Protein AF-A0A936X5A0-F1 (afdb_monomer)

Structure (mmCIF, N/CA/C/O backbone):
data_AF-A0A936X5A0-F1
#
_entry.id   AF-A0A936X5A0-F1
#
loop_
_atom_site.group_PDB
_atom_site.id
_atom_site.type_symbol
_atom_site.label_atom_id
_atom_site.label_alt_id
_atom_site.label_comp_id
_atom_site.label_asym_id
_atom_site.label_entity_id
_atom_site.label_seq_id
_atom_site.pdbx_PDB_ins_code
_atom_site.Cartn_x
_atom_site.Cartn_y
_atom_site.Cartn_z
_atom_site.occupancy
_atom_site.B_iso_or_equiv
_atom_site.auth_seq_id
_atom_site.auth_comp_id
_atom_site.auth_asym_id
_atom_site.auth_atom_id
_atom_site.pdbx_PDB_model_num
ATOM 1 N N . MET A 1 1 ? -14.126 -2.297 9.442 1.00 91.50 1 MET A N 1
ATOM 2 C CA . MET A 1 1 ? -13.465 -3.620 9.456 1.00 91.50 1 MET A CA 1
ATOM 3 C C . MET A 1 1 ? -13.637 -4.243 10.828 1.00 91.50 1 MET A C 1
ATOM 5 O O . MET A 1 1 ? -13.523 -3.515 11.803 1.00 91.50 1 MET A O 1
ATOM 9 N N . GLU A 1 2 ? -13.897 -5.544 10.915 1.00 92.56 2 GLU A N 1
ATOM 10 C CA . GLU A 1 2 ? -13.837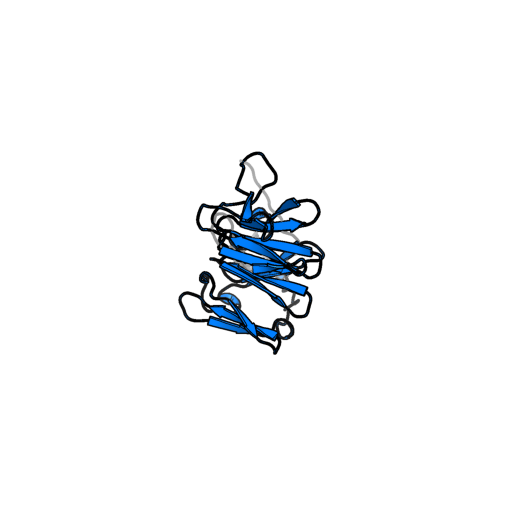 -6.305 12.172 1.00 92.56 2 GLU A CA 1
ATOM 11 C C . GLU A 1 2 ? -12.639 -7.257 12.105 1.00 92.56 2 GLU A C 1
ATOM 13 O O . GLU A 1 2 ? -12.438 -7.901 11.077 1.00 92.56 2 GLU A O 1
ATOM 18 N N . ASP A 1 3 ? -11.819 -7.295 13.154 1.00 90.19 3 ASP A N 1
ATOM 19 C CA . ASP A 1 3 ? -10.697 -8.236 13.249 1.00 90.19 3 ASP A CA 1
ATOM 20 C C . ASP A 1 3 ? -11.111 -9.560 13.934 1.00 90.19 3 ASP A C 1
ATOM 22 O O . ASP A 1 3 ? -12.197 -9.639 14.516 1.00 90.19 3 ASP A O 1
ATOM 26 N N . PRO A 1 4 ? -10.265 -10.610 13.922 1.00 90.69 4 PRO A N 1
ATOM 27 C CA . PRO A 1 4 ? -10.588 -11.899 14.545 1.00 90.69 4 PRO A CA 1
ATOM 28 C C . PRO A 1 4 ? -10.830 -11.852 16.064 1.00 90.69 4 PRO A C 1
ATOM 30 O O . PRO A 1 4 ? -11.356 -12.806 16.631 1.00 90.69 4 PRO A O 1
ATOM 33 N N . LEU A 1 5 ? -10.461 -10.757 16.740 1.00 87.00 5 LEU A N 1
ATOM 34 C CA . LEU A 1 5 ? -10.731 -10.529 18.164 1.00 87.00 5 LEU A CA 1
ATOM 35 C C . LEU A 1 5 ? -12.047 -9.764 18.386 1.00 87.00 5 LEU A C 1
ATOM 37 O O . LEU A 1 5 ? -12.316 -9.294 19.496 1.00 87.00 5 LEU A O 1
ATOM 41 N N . HIS A 1 6 ? -12.874 -9.630 17.345 1.00 87.88 6 HIS A N 1
ATOM 42 C CA . HIS A 1 6 ? -14.130 -8.885 17.335 1.00 87.88 6 HIS A CA 1
ATOM 43 C C . HIS A 1 6 ? -13.984 -7.402 17.697 1.00 87.88 6 HIS A C 1
ATOM 45 O O . HIS A 1 6 ? -14.900 -6.788 18.266 1.00 87.88 6 HIS A O 1
ATOM 51 N N . ARG A 1 7 ? -12.817 -6.820 17.403 1.00 89.44 7 ARG A N 1
ATOM 52 C CA . ARG A 1 7 ? -12.587 -5.379 17.504 1.00 89.44 7 ARG A CA 1
ATOM 53 C C . ARG A 1 7 ? -12.965 -4.723 16.185 1.00 89.44 7 ARG A C 1
ATOM 55 O O . ARG A 1 7 ? -12.620 -5.217 15.115 1.00 89.44 7 ARG A O 1
ATOM 62 N N . ILE A 1 8 ? -13.650 -3.586 16.267 1.00 95.44 8 ILE A N 1
ATOM 63 C CA . ILE A 1 8 ? -14.101 -2.856 15.082 1.00 95.44 8 ILE A CA 1
ATOM 64 C C . ILE A 1 8 ? -13.145 -1.692 14.825 1.00 95.44 8 ILE A C 1
ATOM 66 O O . ILE A 1 8 ? -13.058 -0.757 15.620 1.00 95.44 8 ILE A O 1
ATOM 70 N N . TRP A 1 9 ? -12.449 -1.756 13.695 1.00 96.88 9 TRP A N 1
ATOM 71 C CA . TRP A 1 9 ? -11.538 -0.731 13.201 1.00 96.88 9 TRP A CA 1
ATOM 72 C C . TRP A 1 9 ? -12.217 0.113 12.124 1.00 96.88 9 TRP A C 1
ATOM 74 O O . TRP A 1 9 ? -12.823 -0.411 11.179 1.00 96.88 9 TRP A O 1
ATOM 84 N N . ILE A 1 10 ? -12.119 1.430 12.281 1.00 97.56 10 ILE A N 1
ATOM 85 C CA . ILE A 1 10 ? -12.779 2.428 11.442 1.00 97.56 10 ILE A CA 1
ATOM 86 C C . ILE A 1 10 ? -11.736 3.452 11.001 1.00 97.56 10 ILE A C 1
ATOM 88 O O . ILE A 1 10 ? -11.189 4.198 11.815 1.00 97.56 10 ILE A O 1
ATOM 92 N N . GLY A 1 11 ? -11.472 3.479 9.699 1.00 96.69 11 GLY A N 1
ATOM 93 C CA . GLY A 1 11 ? -10.772 4.576 9.046 1.00 96.69 11 GLY A CA 1
ATOM 94 C C . GLY A 1 11 ? -11.741 5.722 8.788 1.00 96.69 11 GLY A C 1
ATOM 95 O O . GLY A 1 11 ? -12.921 5.491 8.532 1.00 96.69 11 GLY A O 1
ATOM 96 N N . THR A 1 12 ? -11.262 6.953 8.897 1.00 96.50 12 THR A N 1
ATOM 97 C CA . THR A 1 12 ? -12.079 8.147 8.672 1.00 96.50 12 THR A CA 1
ATOM 98 C C . THR A 1 12 ? -11.324 9.153 7.822 1.00 96.50 12 THR A C 1
ATOM 100 O O . THR A 1 12 ? -10.091 9.157 7.786 1.00 96.50 12 THR A O 1
ATOM 103 N N . GLU A 1 13 ? -12.071 10.036 7.171 1.00 94.50 13 GLU A N 1
ATOM 104 C CA . GLU A 1 13 ? -11.510 11.223 6.543 1.00 94.50 13 GLU A CA 1
ATOM 105 C C . GLU A 1 13 ? -11.193 12.256 7.632 1.00 94.50 13 GLU A C 1
ATOM 107 O O . GLU A 1 13 ? -12.047 12.586 8.454 1.00 94.50 13 GLU A O 1
ATOM 112 N N . SER A 1 14 ? -9.945 12.728 7.696 1.00 94.81 14 SER A N 1
ATOM 113 C CA . SER A 1 14 ? -9.405 13.671 8.695 1.00 94.81 14 SER A CA 1
ATOM 114 C C . SER A 1 14 ? -9.470 13.229 10.167 1.00 94.81 14 SER A C 1
ATOM 116 O O . SER A 1 14 ? -8.869 13.860 11.044 1.00 94.81 14 SER A O 1
ATOM 118 N N . GLY A 1 15 ? -10.168 12.137 10.471 1.00 95.94 15 GLY A N 1
ATOM 119 C CA . GLY A 1 15 ? -10.373 11.632 11.819 1.00 95.94 15 GLY A CA 1
ATOM 120 C C . GLY A 1 15 ? -9.307 10.628 12.281 1.00 95.94 15 GLY A C 1
ATOM 121 O O . GLY A 1 15 ? -9.212 10.347 13.473 1.00 95.94 15 GLY A O 1
ATOM 122 N N . GLY A 1 16 ? -8.466 10.117 11.386 1.00 97.50 16 GLY A N 1
ATOM 123 C CA . GLY A 1 16 ? -7.491 9.067 11.674 1.00 97.50 16 GLY A CA 1
ATOM 124 C C . GLY A 1 16 ? -8.123 7.682 11.804 1.00 97.50 16 GLY A C 1
ATOM 125 O O . GLY A 1 16 ? -9.215 7.412 11.290 1.00 97.50 16 GLY A O 1
ATOM 126 N N . LEU A 1 17 ? -7.410 6.791 12.490 1.00 98.25 17 LEU A N 1
ATOM 127 C CA . LEU A 1 17 ? -7.846 5.424 12.758 1.00 98.25 17 LEU A CA 1
ATOM 128 C C . LEU A 1 17 ? -8.565 5.365 14.107 1.00 98.25 17 LEU A C 1
ATOM 130 O O . LEU A 1 17 ? -8.071 5.870 15.112 1.00 98.25 17 LEU A O 1
ATOM 134 N N . ASN A 1 18 ? -9.719 4.710 14.148 1.00 97.81 18 ASN A N 1
ATOM 135 C CA . ASN A 1 18 ? -10.532 4.575 15.348 1.00 97.81 18 ASN A CA 1
ATOM 136 C C . ASN A 1 18 ? -10.780 3.098 15.649 1.00 97.81 18 ASN A C 1
ATOM 138 O O . ASN A 1 18 ? -11.178 2.331 14.775 1.00 97.81 18 ASN A O 1
ATOM 142 N N . LEU A 1 19 ? -10.573 2.717 16.904 1.00 96.56 19 LEU A N 1
ATOM 143 C CA . LEU A 1 19 ? -10.910 1.413 17.450 1.00 96.56 19 LEU A CA 1
ATOM 144 C C . LEU A 1 19 ? -12.163 1.558 18.311 1.00 96.56 19 LEU A C 1
ATOM 146 O O . LEU A 1 19 ? -12.139 2.218 19.350 1.00 96.56 19 LEU A O 1
ATOM 150 N N . PHE A 1 20 ? -13.257 0.944 17.878 1.00 95.06 20 PHE A N 1
ATOM 151 C CA . PHE A 1 20 ? -14.511 0.934 18.612 1.00 95.06 20 PHE A CA 1
ATOM 152 C C . PHE A 1 20 ? -14.575 -0.251 19.577 1.00 95.06 20 PHE A C 1
ATOM 154 O O . PHE A 1 20 ? -14.454 -1.415 19.184 1.00 95.06 20 PHE A O 1
ATOM 161 N N . ASN A 1 21 ? -14.825 0.047 20.850 1.00 86.56 21 ASN A N 1
ATOM 162 C CA . ASN A 1 21 ? -15.104 -0.952 21.868 1.00 86.56 21 ASN A CA 1
ATOM 163 C C . ASN A 1 21 ? -16.619 -1.173 21.969 1.00 86.56 21 ASN A C 1
ATOM 165 O O . ASN A 1 21 ? -17.365 -0.341 22.490 1.00 86.56 21 ASN A O 1
ATOM 169 N N . LYS A 1 22 ? -17.077 -2.340 21.503 1.00 87.06 22 LYS A N 1
ATOM 170 C CA . LYS A 1 22 ? -18.504 -2.693 21.472 1.00 87.06 22 LYS A CA 1
ATOM 171 C C . LYS A 1 22 ? -19.161 -2.816 22.850 1.00 87.06 22 LYS A C 1
ATOM 173 O O . LYS A 1 22 ? -20.386 -2.691 22.917 1.00 87.06 22 LYS A O 1
ATOM 178 N N . TYR A 1 23 ? -18.381 -3.054 23.908 1.00 86.56 23 TYR A N 1
ATOM 179 C CA . TYR A 1 23 ? -18.871 -3.229 25.277 1.00 86.56 23 TYR A CA 1
ATOM 180 C C . TYR A 1 23 ? -19.076 -1.885 25.974 1.00 86.56 23 TYR A C 1
ATOM 182 O O . TYR A 1 23 ? -20.142 -1.635 26.523 1.00 86.56 23 TYR A O 1
ATOM 190 N N . THR A 1 24 ? -18.083 -0.995 25.899 1.00 89.94 24 THR A N 1
ATOM 191 C CA . THR A 1 24 ? -18.136 0.339 26.524 1.00 89.94 24 THR A CA 1
ATOM 192 C C . THR A 1 24 ? -18.782 1.397 25.634 1.00 89.94 24 THR A C 1
ATOM 194 O O . THR A 1 24 ? -19.027 2.506 26.098 1.00 89.94 24 THR A O 1
ATOM 197 N N . LYS A 1 25 ? -19.036 1.081 24.355 1.00 91.06 25 LYS A N 1
ATOM 198 C CA . LYS A 1 25 ? -19.529 2.018 23.330 1.00 91.06 25 LYS A CA 1
ATOM 199 C C . LYS A 1 25 ? -18.630 3.250 23.164 1.00 91.06 25 LYS A C 1
ATOM 201 O O . LYS A 1 25 ? -19.112 4.335 22.856 1.00 91.06 25 LYS A O 1
ATOM 206 N N . SER A 1 26 ? -17.324 3.079 23.354 1.00 93.19 26 SER A N 1
ATOM 207 C CA . SER A 1 26 ? -16.332 4.153 23.256 1.00 93.19 26 SER A CA 1
ATOM 208 C C . SER A 1 26 ? -15.341 3.921 22.116 1.00 93.19 26 SER A C 1
ATOM 210 O O . SER A 1 26 ? -15.204 2.807 21.604 1.00 93.19 26 SER A O 1
ATOM 212 N N . PHE A 1 27 ? -14.644 4.990 21.728 1.00 95.12 27 PHE A N 1
ATOM 213 C CA . PHE A 1 27 ? -13.618 4.964 20.690 1.00 95.12 27 PHE A CA 1
ATOM 214 C C . PHE A 1 27 ? -12.243 5.263 21.281 1.00 95.12 27 PHE A C 1
ATOM 216 O O . PHE A 1 27 ? -12.070 6.230 22.023 1.00 95.12 27 PHE A O 1
ATOM 223 N N . THR A 1 28 ? -11.253 4.464 20.896 1.00 95.44 28 THR A N 1
ATOM 224 C CA . THR A 1 28 ? -9.838 4.816 2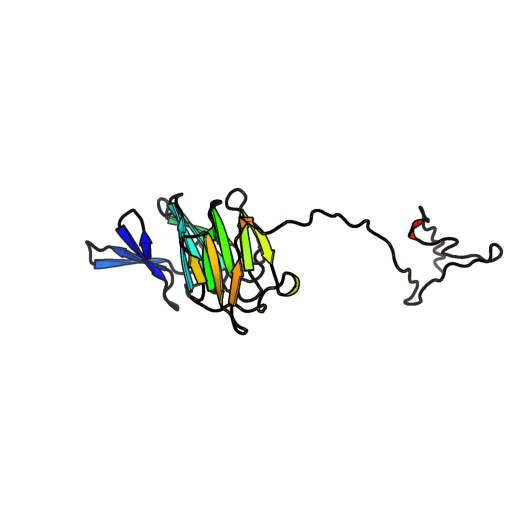1.014 1.00 95.44 28 THR A CA 1
ATOM 225 C C . THR A 1 28 ? -9.374 5.342 19.666 1.00 95.44 28 THR A C 1
ATOM 227 O O . THR A 1 28 ? -9.507 4.658 18.653 1.00 95.44 28 THR A O 1
ATOM 230 N N . ARG A 1 29 ? -8.848 6.566 19.645 1.00 96.56 29 ARG A N 1
ATOM 231 C CA . ARG A 1 29 ? -8.475 7.262 18.414 1.00 96.56 29 ARG A CA 1
ATOM 232 C C . ARG A 1 29 ? -6.959 7.332 18.267 1.00 96.56 29 ARG A C 1
ATOM 234 O O . ARG A 1 29 ? -6.260 7.733 19.195 1.00 96.56 29 ARG A O 1
ATOM 241 N N . PHE A 1 30 ? -6.476 6.987 17.082 1.00 97.69 30 PHE A N 1
ATOM 242 C CA . PHE A 1 30 ? -5.084 7.073 16.668 1.00 97.69 30 PHE A CA 1
ATOM 243 C C . PHE A 1 30 ? -4.978 8.138 15.575 1.00 97.69 30 PHE A C 1
ATOM 245 O O . PHE A 1 30 ? -5.479 7.961 14.462 1.00 97.69 30 PHE A O 1
ATOM 252 N N . THR A 1 31 ? -4.352 9.264 15.908 1.00 97.88 31 THR A N 1
ATOM 253 C CA . THR A 1 31 ? -4.143 10.390 14.990 1.00 97.88 31 THR A CA 1
ATOM 254 C C . THR A 1 31 ? -2.669 10.610 14.723 1.00 97.88 31 THR A C 1
ATOM 256 O O . THR A 1 31 ? -1.817 10.251 15.537 1.00 97.88 31 THR A O 1
ATOM 259 N N . HIS A 1 32 ? -2.384 11.263 13.605 1.00 97.69 32 HIS A N 1
ATOM 260 C CA . HIS A 1 32 ? -1.054 11.710 13.259 1.00 97.69 32 HIS A CA 1
ATOM 261 C C . HIS A 1 32 ? -0.501 12.667 14.316 1.00 97.69 32 HIS A C 1
ATOM 263 O O . HIS A 1 32 ? -1.175 13.606 14.751 1.00 97.69 32 HIS A O 1
ATOM 269 N N . LYS A 1 33 ? 0.751 12.432 14.699 1.00 96.31 33 LYS A N 1
ATOM 270 C CA . LYS A 1 33 ? 1.527 13.262 15.611 1.00 96.31 33 LYS A CA 1
ATOM 271 C C . LYS A 1 33 ? 2.948 13.397 15.071 1.00 96.31 33 LYS A C 1
ATOM 273 O O . LYS A 1 33 ? 3.716 12.443 15.083 1.00 96.31 33 LYS A O 1
ATOM 278 N N . ALA A 1 34 ? 3.325 14.608 14.667 1.00 90.62 34 ALA A N 1
ATOM 279 C CA . ALA A 1 34 ? 4.575 14.877 13.946 1.00 90.62 34 ALA A CA 1
ATOM 280 C C . ALA A 1 34 ? 5.878 14.456 14.664 1.00 90.62 34 ALA A C 1
ATOM 282 O O . ALA A 1 34 ? 6.919 14.361 14.022 1.00 90.62 34 ALA A O 1
ATOM 283 N N . LYS A 1 35 ? 5.852 14.244 15.987 1.00 89.94 35 LYS A N 1
ATOM 284 C CA . LYS A 1 35 ? 7.032 13.903 16.804 1.00 89.94 35 LYS A CA 1
ATOM 285 C C . LYS A 1 35 ? 6.950 12.519 17.458 1.00 89.94 35 LYS A C 1
ATOM 287 O O . LYS A 1 35 ? 7.777 12.204 18.306 1.00 89.94 35 LYS A O 1
ATOM 292 N N . GLU A 1 36 ? 5.950 11.715 17.104 1.00 90.69 36 GLU A N 1
ATOM 293 C CA . GLU A 1 36 ? 5.724 10.391 17.689 1.00 90.69 36 GLU A CA 1
ATOM 294 C C . GLU A 1 36 ? 5.538 9.343 16.588 1.00 90.69 36 GLU A C 1
ATOM 296 O O . GLU A 1 36 ? 5.016 9.645 15.512 1.00 90.69 36 GLU A O 1
ATOM 301 N N . ASN A 1 37 ? 5.890 8.091 16.892 1.00 91.19 37 ASN A N 1
ATOM 302 C CA . ASN A 1 37 ? 5.566 6.948 16.038 1.00 91.19 37 ASN A CA 1
ATOM 303 C C . ASN A 1 37 ? 4.050 6.723 16.054 1.00 91.19 37 ASN A C 1
ATOM 305 O O . ASN A 1 37 ? 3.500 6.053 16.926 1.00 91.19 37 ASN A O 1
ATOM 309 N N . SER A 1 38 ? 3.388 7.350 15.093 1.00 97.12 38 SER A N 1
ATOM 310 C CA . SER A 1 38 ? 1.944 7.410 14.923 1.00 97.12 38 SER A CA 1
ATOM 311 C C . SER A 1 38 ? 1.605 7.266 13.443 1.00 97.12 38 SER A C 1
ATOM 313 O O . SER A 1 38 ? 2.491 7.341 12.588 1.00 97.12 38 SER A O 1
ATOM 315 N N . ILE A 1 39 ? 0.319 7.086 13.144 1.00 97.75 39 ILE A N 1
ATOM 316 C CA . ILE A 1 39 ? -0.183 7.040 11.770 1.00 97.75 39 ILE A CA 1
ATOM 317 C C . ILE A 1 39 ? 0.315 8.242 10.946 1.00 97.75 39 ILE A C 1
ATOM 319 O O . ILE A 1 39 ? 0.358 9.376 11.428 1.00 97.75 39 ILE A O 1
ATOM 323 N N . SER A 1 40 ? 0.703 8.006 9.695 1.00 97.50 40 SER A N 1
ATOM 324 C CA . SER A 1 40 ? 1.334 9.014 8.836 1.00 97.50 40 SER A CA 1
ATOM 325 C C . SER A 1 40 ? 0.400 10.149 8.408 1.00 97.50 40 SER A C 1
ATOM 327 O O . SER A 1 40 ? 0.866 11.256 8.152 1.00 97.50 40 SER A O 1
ATOM 329 N N . ASN A 1 41 ? -0.911 9.908 8.349 1.00 97.69 41 ASN A N 1
ATOM 330 C CA . ASN A 1 41 ? -1.921 10.903 7.996 1.00 97.69 41 ASN A CA 1
ATOM 331 C C . ASN A 1 41 ? -3.269 10.540 8.640 1.00 97.69 41 ASN A C 1
ATOM 333 O O . ASN A 1 41 ? -3.546 9.371 8.903 1.00 97.69 41 ASN A O 1
ATOM 337 N N . ASN A 1 42 ? -4.117 11.538 8.885 1.00 98.12 42 ASN A N 1
ATOM 338 C CA . ASN A 1 42 ? -5.452 11.323 9.443 1.00 98.12 42 ASN A CA 1
ATOM 339 C C . ASN A 1 42 ? -6.507 10.914 8.399 1.00 98.12 42 ASN A C 1
ATOM 341 O O . ASN A 1 42 ? -7.617 10.561 8.783 1.00 98.12 42 ASN A O 1
ATOM 345 N N . ASN A 1 43 ? -6.191 10.957 7.108 1.00 97.62 43 ASN A N 1
ATOM 346 C CA . ASN A 1 43 ? -7.056 10.477 6.037 1.00 97.62 43 ASN A CA 1
ATOM 347 C C . ASN A 1 43 ? -6.754 9.004 5.792 1.00 97.62 43 ASN A C 1
ATOM 349 O O . ASN A 1 43 ? -5.768 8.679 5.129 1.00 97.62 43 ASN A O 1
ATOM 353 N N . VAL A 1 44 ? -7.588 8.134 6.358 1.00 97.69 44 VAL A N 1
ATOM 354 C CA . VAL A 1 44 ? -7.465 6.681 6.211 1.00 97.69 44 VAL A CA 1
ATOM 355 C C . VAL A 1 44 ? -8.344 6.218 5.057 1.00 97.69 44 VAL A C 1
ATOM 357 O O . VAL A 1 44 ? -9.564 6.344 5.128 1.00 97.69 44 VAL A O 1
ATOM 360 N N . SER A 1 45 ? -7.724 5.669 4.018 1.00 95.56 45 SER A N 1
ATOM 361 C CA . SER A 1 45 ? -8.378 5.235 2.775 1.00 95.56 45 SER A CA 1
ATOM 362 C C . SER A 1 45 ? -8.621 3.729 2.716 1.00 95.56 45 SER A C 1
ATOM 364 O O . SER A 1 45 ? -9.565 3.279 2.072 1.00 95.56 45 SER A O 1
ATOM 366 N N . GLY A 1 46 ? -7.800 2.939 3.411 1.00 94.25 46 GLY A N 1
ATOM 367 C CA . GLY A 1 46 ? -7.874 1.484 3.372 1.00 94.25 46 GLY A CA 1
ATOM 368 C C . GLY A 1 46 ? -7.387 0.846 4.662 1.00 94.25 46 GLY A C 1
ATOM 369 O O . GLY A 1 46 ? -6.518 1.380 5.351 1.00 94.25 46 GLY A O 1
ATOM 370 N N . LEU A 1 47 ? -7.960 -0.310 4.984 1.00 96.81 47 LEU A N 1
ATOM 371 C CA . LEU A 1 47 ? -7.568 -1.143 6.113 1.00 96.81 47 LEU A CA 1
ATOM 372 C C . LEU A 1 47 ? -7.444 -2.590 5.639 1.00 96.81 47 LEU A C 1
ATOM 374 O O . LEU A 1 47 ? -8.310 -3.062 4.902 1.00 96.81 47 LEU A O 1
ATOM 378 N N . TYR A 1 48 ? -6.418 -3.290 6.112 1.00 95.75 48 TYR A N 1
ATOM 379 C CA . TYR A 1 48 ? -6.236 -4.731 5.945 1.00 95.75 48 TYR A CA 1
ATOM 380 C C . TYR A 1 48 ? -5.690 -5.335 7.243 1.00 95.75 48 TYR A C 1
ATOM 382 O O . TYR A 1 48 ? -4.743 -4.800 7.806 1.00 95.75 48 TYR A O 1
ATOM 390 N N . TYR A 1 49 ? -6.282 -6.417 7.746 1.00 95.75 49 TYR A N 1
ATOM 391 C CA . TYR A 1 49 ? -5.775 -7.121 8.928 1.00 95.75 49 TYR A CA 1
ATOM 392 C C . TYR A 1 49 ? -5.172 -8.444 8.481 1.00 95.75 49 TYR A C 1
ATOM 394 O O . TYR A 1 49 ? -5.892 -9.285 7.942 1.00 95.75 49 TYR A O 1
ATOM 402 N N . ASP A 1 50 ? -3.871 -8.617 8.693 1.00 92.62 50 ASP A N 1
ATOM 403 C CA . ASP A 1 50 ? -3.188 -9.841 8.291 1.00 92.62 50 ASP A CA 1
ATOM 404 C C . ASP A 1 50 ? -3.296 -10.948 9.349 1.00 92.62 50 ASP A C 1
ATOM 406 O O . ASP A 1 50 ? -3.688 -10.738 10.504 1.00 92.62 50 ASP A O 1
ATOM 410 N N . LYS A 1 51 ? -2.923 -12.167 8.957 1.00 88.88 51 LYS A N 1
ATOM 411 C CA . LYS A 1 51 ? -2.970 -13.340 9.842 1.00 88.88 51 LYS A CA 1
ATOM 412 C C . LYS A 1 51 ? -1.954 -13.277 10.989 1.00 88.88 51 LYS A C 1
ATOM 414 O O . LYS A 1 51 ? -2.105 -14.007 11.967 1.00 88.88 51 LYS A O 1
ATOM 419 N N . SER A 1 52 ? -0.934 -12.423 10.891 1.00 90.00 52 SER A N 1
ATOM 420 C CA . SER A 1 52 ? 0.099 -12.243 11.921 1.00 90.00 52 SER A CA 1
ATOM 421 C C . SER A 1 52 ? -0.352 -11.329 13.068 1.00 90.00 52 SER A C 1
ATOM 423 O O . SER A 1 52 ? 0.293 -11.260 14.119 1.00 90.00 52 SER A O 1
ATOM 425 N N . GLY A 1 53 ? -1.494 -10.661 12.896 1.00 92.88 53 GLY A N 1
ATOM 426 C CA . GLY A 1 53 ? -2.087 -9.763 13.875 1.00 92.88 53 GLY A CA 1
ATOM 427 C C . GLY A 1 53 ? -1.694 -8.297 13.696 1.00 92.88 53 GLY A C 1
ATOM 428 O O . GLY A 1 53 ? -1.882 -7.492 14.624 1.00 92.88 53 GLY A O 1
ATOM 429 N N . VAL A 1 54 ? -1.153 -7.950 12.527 1.00 96.12 54 VAL A N 1
ATOM 430 C CA . VAL A 1 54 ? -0.804 -6.585 12.136 1.00 96.12 54 VAL A CA 1
ATOM 431 C C . VAL A 1 54 ? -1.947 -5.986 11.323 1.00 96.12 54 VAL A C 1
ATOM 433 O O . VAL A 1 54 ? -2.498 -6.595 10.405 1.00 96.12 54 VAL A O 1
ATOM 436 N N . LEU A 1 55 ? -2.313 -4.757 11.680 1.00 97.81 55 LEU A N 1
ATOM 437 C CA . LEU A 1 55 ? -3.261 -3.956 10.921 1.00 97.81 55 LEU A CA 1
ATOM 438 C C . LEU A 1 55 ? -2.491 -3.038 9.969 1.00 97.81 55 LEU A C 1
ATOM 440 O O . LEU A 1 55 ? -1.773 -2.138 10.404 1.00 97.81 55 LEU A O 1
ATOM 444 N N . TRP A 1 56 ? -2.680 -3.251 8.677 1.00 97.94 56 TRP A N 1
ATOM 445 C CA . TRP A 1 56 ? -2.182 -2.419 7.594 1.00 97.94 56 TRP A CA 1
ATOM 446 C C . TRP A 1 56 ? -3.182 -1.317 7.269 1.00 97.94 56 TRP A C 1
ATOM 448 O O . TRP A 1 56 ? -4.387 -1.551 7.156 1.00 97.94 56 TRP A O 1
ATOM 458 N N . ILE A 1 57 ? -2.680 -0.092 7.162 1.00 98.56 57 ILE A N 1
ATOM 459 C CA . ILE A 1 57 ? -3.483 1.126 7.100 1.00 98.56 57 ILE A CA 1
ATOM 460 C C . ILE A 1 57 ? -2.957 1.994 5.961 1.00 98.56 57 ILE A C 1
ATOM 462 O O . ILE A 1 57 ? -1.843 2.524 6.018 1.00 98.56 57 ILE A O 1
ATOM 466 N N . GLY A 1 58 ? -3.781 2.149 4.931 1.00 98.06 58 GLY A N 1
ATOM 467 C CA . GLY A 1 58 ? -3.522 3.042 3.812 1.00 98.06 58 GLY A CA 1
ATOM 468 C C . GLY A 1 58 ? -3.937 4.457 4.177 1.00 98.06 58 GLY A C 1
ATOM 469 O O . GLY A 1 58 ? -5.020 4.667 4.732 1.00 98.06 58 GLY A O 1
ATOM 470 N N . THR A 1 59 ? -3.073 5.427 3.891 1.00 98.12 59 THR A N 1
ATOM 471 C CA . THR A 1 59 ? -3.391 6.842 4.078 1.00 98.12 59 THR A CA 1
ATOM 472 C C . THR A 1 59 ? -2.953 7.679 2.883 1.00 98.12 59 THR A C 1
ATOM 474 O O . THR A 1 59 ? -2.293 7.195 1.965 1.00 98.12 59 THR A O 1
ATOM 477 N N . MET A 1 60 ? -3.274 8.974 2.912 1.00 97.00 60 MET A N 1
ATOM 478 C CA . MET A 1 60 ? -2.785 9.945 1.923 1.00 97.00 60 MET A CA 1
ATOM 479 C C . MET A 1 60 ? -1.296 10.306 2.080 1.00 97.00 60 MET A C 1
ATOM 481 O O . MET A 1 60 ? -0.777 11.141 1.339 1.00 97.00 60 MET A O 1
ATOM 485 N N . SER A 1 61 ? -0.586 9.751 3.068 1.00 97.56 61 SER A N 1
ATOM 486 C CA . SER A 1 61 ? 0.848 10.018 3.274 1.00 97.56 61 SER A CA 1
ATOM 487 C C . SER A 1 61 ? 1.660 8.765 3.602 1.00 97.56 61 SER A C 1
ATOM 489 O O . SER A 1 61 ? 2.682 8.850 4.278 1.00 97.56 61 SER A O 1
ATOM 491 N N . GLY A 1 62 ? 1.216 7.605 3.129 1.00 97.75 62 GLY A N 1
ATOM 492 C CA . GLY A 1 62 ? 1.976 6.361 3.154 1.00 97.75 62 GLY A CA 1
ATOM 493 C C . GLY A 1 62 ? 1.164 5.165 3.629 1.00 97.75 62 GLY A C 1
ATOM 494 O O . GLY A 1 62 ? 0.029 5.286 4.099 1.00 97.75 62 GLY A O 1
ATOM 495 N N . LEU A 1 63 ? 1.794 4.000 3.533 1.00 98.50 63 LEU A N 1
ATOM 496 C CA . LEU A 1 63 ? 1.315 2.771 4.146 1.00 98.50 63 LEU A CA 1
ATOM 497 C C . LEU A 1 63 ? 1.784 2.734 5.602 1.00 98.50 63 LEU A C 1
ATOM 499 O O . LEU A 1 63 ? 2.907 3.121 5.909 1.00 98.50 63 LEU A O 1
ATOM 503 N N . ASN A 1 64 ? 0.941 2.262 6.509 1.00 98.56 64 ASN A N 1
ATOM 504 C CA . ASN A 1 64 ? 1.300 2.101 7.913 1.00 98.56 64 ASN A CA 1
ATOM 505 C C . ASN A 1 64 ? 0.993 0.674 8.343 1.00 98.56 64 ASN A C 1
ATOM 507 O O . ASN A 1 64 ? -0.003 0.102 7.906 1.00 98.56 64 ASN A O 1
ATOM 511 N N . SER A 1 65 ? 1.805 0.131 9.237 1.00 97.75 65 SER A N 1
ATOM 512 C CA . SER A 1 65 ? 1.504 -1.083 9.982 1.00 97.75 65 SER A CA 1
ATOM 513 C C . SER A 1 65 ? 1.314 -0.742 11.456 1.00 97.75 65 SER A C 1
ATOM 515 O O . SER A 1 65 ? 1.985 0.132 12.008 1.00 97.75 65 SER A O 1
ATOM 517 N N . LEU A 1 66 ? 0.367 -1.419 12.096 1.00 98.06 66 LEU A N 1
ATOM 518 C CA . LEU A 1 66 ? 0.093 -1.327 13.523 1.00 98.06 66 LEU A CA 1
ATOM 519 C C . LEU A 1 66 ? 0.104 -2.738 14.107 1.00 98.06 66 LEU A C 1
ATOM 521 O O . LEU A 1 66 ? -0.814 -3.520 13.854 1.00 98.06 66 LEU A O 1
ATOM 525 N N . ASP A 1 67 ? 1.105 -3.060 14.932 1.00 96.19 67 ASP A N 1
ATOM 526 C CA . ASP A 1 67 ? 1.033 -4.276 15.747 1.00 96.19 67 ASP A CA 1
ATOM 527 C C . ASP A 1 67 ? -0.087 -4.079 16.774 1.00 96.19 67 ASP A C 1
ATOM 529 O O . ASP A 1 67 ? -0.014 -3.229 17.667 1.00 96.19 67 ASP A O 1
ATOM 533 N N . THR A 1 68 ? -1.156 -4.862 16.643 1.00 94.12 68 THR A N 1
ATOM 534 C CA . THR A 1 68 ? -2.384 -4.624 17.409 1.00 94.12 68 THR A CA 1
ATOM 535 C C . THR A 1 68 ? -2.332 -5.110 18.860 1.00 94.12 68 THR A C 1
ATOM 537 O O . THR A 1 68 ? -3.309 -4.925 19.593 1.00 94.12 68 THR A O 1
ATOM 540 N N . ARG A 1 69 ? -1.216 -5.718 19.285 1.00 91.88 69 ARG A N 1
ATOM 541 C CA . ARG A 1 69 ? -0.953 -6.140 20.671 1.00 91.88 69 ARG A CA 1
ATOM 542 C C . ARG A 1 69 ? -0.160 -5.075 21.422 1.00 91.88 69 ARG A C 1
ATOM 544 O O . ARG A 1 69 ? -0.440 -4.802 22.582 1.00 91.88 69 ARG A O 1
ATOM 551 N N . THR A 1 70 ? 0.823 -4.478 20.753 1.00 94.56 70 THR A N 1
ATOM 552 C CA . THR A 1 70 ? 1.734 -3.476 21.328 1.00 94.56 70 THR A CA 1
ATOM 553 C C . THR A 1 70 ? 1.327 -2.038 21.019 1.00 94.56 70 THR A C 1
ATOM 555 O O . THR A 1 70 ? 1.843 -1.118 21.650 1.00 94.56 70 THR A O 1
ATOM 558 N N . LEU A 1 71 ? 0.413 -1.843 20.063 1.00 93.00 71 LEU A N 1
ATOM 559 C CA . LEU A 1 71 ? -0.023 -0.547 19.536 1.00 93.00 71 LEU A CA 1
ATOM 560 C C . LEU A 1 71 ? 1.131 0.309 18.991 1.00 93.00 71 LEU A C 1
ATOM 562 O O . LEU A 1 71 ? 1.100 1.538 19.065 1.00 93.00 71 LEU A O 1
ATOM 566 N N . LYS A 1 72 ? 2.157 -0.344 18.438 1.00 96.12 72 LYS A N 1
ATOM 567 C CA . LYS A 1 72 ? 3.297 0.321 17.803 1.00 96.12 72 LYS A CA 1
ATOM 568 C C . LYS A 1 72 ? 3.066 0.475 16.305 1.00 96.12 72 LYS A C 1
ATOM 570 O O . LYS A 1 72 ? 2.738 -0.500 15.632 1.00 96.12 72 LYS A O 1
ATOM 575 N N . PHE A 1 73 ? 3.285 1.692 15.814 1.00 97.81 73 PHE A N 1
ATOM 576 C CA . PHE A 1 73 ? 3.228 2.023 14.394 1.00 97.81 73 PHE A CA 1
ATOM 577 C C . PHE A 1 73 ? 4.586 1.854 13.712 1.00 97.81 73 PHE A C 1
ATOM 579 O O . PHE A 1 73 ? 5.631 2.106 14.316 1.00 97.81 73 PHE A O 1
ATOM 586 N N . SER A 1 74 ? 4.554 1.489 12.435 1.00 96.88 74 SER A N 1
ATOM 587 C CA . SER A 1 74 ? 5.647 1.672 11.479 1.00 96.88 74 SER A CA 1
ATOM 588 C C . SER A 1 74 ? 5.077 2.231 10.179 1.00 96.88 74 SER A C 1
ATOM 590 O O . SER A 1 74 ? 3.967 1.875 9.785 1.00 96.88 74 SER A O 1
ATOM 592 N N . ASN A 1 75 ? 5.817 3.132 9.537 1.00 97.44 75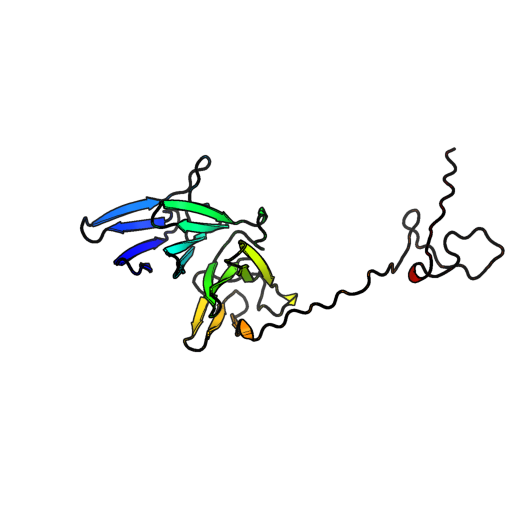 ASN A N 1
ATOM 593 C CA . ASN A 1 75 ? 5.332 3.907 8.399 1.00 97.44 75 ASN A CA 1
ATOM 594 C C . ASN A 1 75 ? 6.255 3.664 7.207 1.00 97.44 75 ASN A C 1
ATOM 596 O O . ASN A 1 75 ? 7.472 3.732 7.359 1.00 97.44 75 ASN A O 1
ATOM 600 N N . TYR A 1 76 ? 5.667 3.436 6.038 1.00 98.00 76 TYR A N 1
ATOM 601 C CA . TYR A 1 76 ? 6.357 3.193 4.780 1.00 98.00 76 TYR A CA 1
ATOM 602 C C . TYR A 1 76 ? 5.922 4.250 3.769 1.00 98.00 76 TYR A C 1
ATOM 604 O O . TYR A 1 76 ? 4.733 4.544 3.606 1.00 98.00 76 TYR A O 1
ATOM 612 N N . THR A 1 77 ? 6.901 4.847 3.104 1.00 98.19 77 THR A N 1
ATOM 613 C CA . THR A 1 77 ? 6.740 5.979 2.190 1.00 98.19 77 THR A CA 1
ATOM 614 C C . THR A 1 77 ? 7.551 5.765 0.917 1.00 98.19 77 THR A C 1
ATOM 616 O O . THR A 1 77 ? 8.237 4.757 0.749 1.00 98.19 77 THR A O 1
ATOM 619 N N . ILE A 1 78 ? 7.548 6.761 0.030 1.00 98.25 78 ILE A N 1
ATOM 620 C CA . ILE A 1 78 ? 8.449 6.803 -1.130 1.00 98.25 78 ILE A CA 1
ATOM 621 C C . ILE A 1 78 ? 9.934 6.631 -0.779 1.00 98.25 78 ILE A C 1
ATOM 623 O O . ILE A 1 78 ? 10.708 6.179 -1.615 1.00 98.25 78 ILE A O 1
ATOM 627 N N . LYS A 1 79 ? 10.354 6.984 0.445 1.00 97.69 79 LYS A N 1
ATOM 628 C CA . LYS A 1 79 ? 11.749 6.820 0.887 1.00 97.69 79 LYS A CA 1
ATOM 629 C C . LYS A 1 79 ? 12.114 5.359 1.136 1.00 97.69 79 LYS A C 1
ATOM 631 O O . LYS A 1 79 ? 13.289 5.021 1.093 1.00 97.69 79 LYS A O 1
ATOM 636 N N . ASP A 1 80 ? 11.106 4.532 1.384 1.00 97.62 80 ASP A N 1
ATOM 637 C CA . ASP A 1 80 ? 11.236 3.123 1.744 1.00 97.62 80 ASP A CA 1
ATOM 638 C C . ASP A 1 80 ? 11.002 2.203 0.533 1.00 97.62 80 ASP A C 1
ATOM 640 O O . ASP A 1 80 ? 11.211 1.000 0.626 1.00 97.62 80 ASP A O 1
ATOM 644 N N . GLY A 1 81 ? 10.594 2.766 -0.613 1.00 97.75 81 GLY A N 1
ATOM 645 C CA . GLY A 1 81 ? 10.424 2.045 -1.877 1.00 97.75 81 GLY A CA 1
ATOM 646 C C . GLY A 1 81 ? 9.022 2.107 -2.482 1.00 97.75 81 GLY A C 1
ATOM 647 O O . GLY A 1 81 ? 8.852 1.658 -3.612 1.00 97.75 81 GLY A O 1
ATOM 648 N N . LEU A 1 82 ? 8.025 2.690 -1.802 1.00 98.12 82 LEU A N 1
ATOM 649 C CA . LEU A 1 82 ? 6.698 2.884 -2.402 1.00 98.12 82 LEU A CA 1
ATOM 650 C C . LEU A 1 82 ? 6.762 3.816 -3.627 1.00 98.12 82 LEU A C 1
ATOM 652 O O . LEU A 1 82 ? 7.511 4.795 -3.626 1.00 98.12 82 LEU A O 1
ATOM 656 N N . PRO A 1 83 ? 5.922 3.606 -4.654 1.00 98.12 83 PRO A N 1
ATOM 657 C CA . PRO A 1 83 ? 5.933 4.456 -5.842 1.00 98.12 83 PRO A CA 1
ATOM 658 C C . PRO A 1 83 ? 5.215 5.796 -5.604 1.00 98.12 83 PRO A C 1
ATOM 660 O O . PRO A 1 83 ? 5.499 6.796 -6.271 1.00 98.12 83 PRO A O 1
ATOM 663 N N . ASN A 1 84 ? 4.289 5.837 -4.638 1.00 98.44 84 ASN A N 1
ATOM 664 C CA . ASN A 1 84 ? 3.566 7.028 -4.211 1.00 98.44 84 ASN A CA 1
ATOM 665 C C . ASN A 1 84 ? 3.066 6.872 -2.763 1.00 98.44 84 ASN A C 1
ATOM 667 O O . ASN A 1 84 ? 2.851 5.760 -2.288 1.00 98.44 84 ASN A O 1
ATOM 671 N N . ASN A 1 85 ? 2.862 7.994 -2.067 1.00 98.31 85 ASN A N 1
ATOM 672 C CA . ASN A 1 85 ? 2.378 8.004 -0.685 1.00 98.31 85 ASN A CA 1
ATOM 673 C C . ASN A 1 85 ? 0.845 7.972 -0.565 1.00 98.31 85 ASN A C 1
ATOM 675 O O . ASN A 1 85 ? 0.339 7.652 0.505 1.00 98.31 85 ASN A O 1
ATOM 679 N N . ALA A 1 86 ? 0.100 8.341 -1.606 1.00 98.00 86 ALA A N 1
ATOM 680 C CA . ALA A 1 86 ? -1.352 8.235 -1.605 1.00 98.00 86 ALA A CA 1
ATOM 681 C C . ALA A 1 86 ? -1.741 6.777 -1.852 1.00 98.00 86 ALA A C 1
ATOM 683 O O . ALA A 1 86 ? -1.615 6.277 -2.970 1.00 98.00 86 ALA A O 1
ATOM 684 N N . ILE A 1 87 ? -2.167 6.101 -0.787 1.00 98.25 87 ILE A N 1
ATOM 685 C CA . ILE A 1 87 ? -2.616 4.711 -0.824 1.00 98.25 87 ILE A CA 1
ATOM 686 C C . ILE A 1 87 ? -4.129 4.695 -0.997 1.00 98.25 87 ILE A C 1
ATOM 688 O O . ILE A 1 87 ? -4.824 5.408 -0.281 1.00 98.25 87 ILE A O 1
ATOM 692 N N . TYR A 1 88 ? -4.644 3.867 -1.898 1.00 97.56 88 TYR A N 1
ATOM 693 C CA . TYR A 1 88 ? -6.079 3.769 -2.192 1.00 97.56 88 TYR A CA 1
ATOM 694 C C . TYR A 1 88 ? -6.684 2.414 -1.838 1.00 97.56 88 TYR A C 1
ATOM 696 O O . TYR A 1 88 ? -7.887 2.314 -1.600 1.00 97.56 88 TYR A O 1
ATOM 704 N N . GLY A 1 89 ? -5.853 1.376 -1.795 1.00 96.25 89 GLY A N 1
ATOM 705 C CA . GLY A 1 89 ? -6.288 0.013 -1.551 1.00 96.25 89 GLY A CA 1
ATOM 706 C C . GLY A 1 89 ? -5.160 -0.878 -1.082 1.00 96.25 89 GLY A C 1
ATOM 707 O O . GLY A 1 89 ? -3.997 -0.632 -1.401 1.00 96.25 89 GLY A O 1
ATOM 708 N N . ILE A 1 90 ? -5.521 -1.883 -0.286 1.00 97.56 90 ILE A N 1
ATOM 709 C CA . ILE A 1 90 ? -4.605 -2.877 0.274 1.00 97.56 90 ILE A CA 1
ATOM 710 C C . ILE A 1 90 ? -5.307 -4.228 0.228 1.00 97.56 90 ILE A C 1
ATOM 712 O O . ILE A 1 90 ? -6.421 -4.369 0.739 1.00 97.56 90 ILE A O 1
ATOM 716 N N . VAL A 1 91 ? -4.651 -5.209 -0.378 1.00 96.06 91 VAL A N 1
ATOM 717 C CA . VAL A 1 91 ? -5.151 -6.577 -0.524 1.00 96.06 91 VAL A CA 1
ATOM 718 C C . VAL A 1 91 ? -3.991 -7.551 -0.363 1.00 96.06 91 VAL A C 1
ATOM 720 O O . VAL A 1 91 ? -2.908 -7.287 -0.863 1.00 96.06 91 VAL A O 1
ATOM 723 N N . GLU A 1 92 ? -4.201 -8.681 0.301 1.00 95.62 92 GLU A N 1
ATOM 724 C CA . GLU A 1 92 ? -3.194 -9.744 0.412 1.00 95.62 92 GLU A CA 1
ATOM 725 C C . GLU A 1 92 ? -3.418 -10.831 -0.645 1.00 95.62 92 GLU A C 1
ATOM 727 O O . GLU A 1 92 ? -4.548 -11.282 -0.855 1.00 95.62 92 GLU A O 1
ATOM 732 N N . ASP A 1 93 ? -2.352 -11.284 -1.300 1.00 95.19 93 ASP A N 1
ATOM 733 C CA . ASP A 1 93 ? -2.404 -12.424 -2.218 1.00 95.19 93 ASP A CA 1
ATOM 734 C C . ASP A 1 93 ? -2.360 -13.786 -1.493 1.00 95.19 93 ASP A C 1
ATOM 736 O O . ASP A 1 93 ? -2.424 -13.869 -0.271 1.00 95.19 93 ASP A O 1
ATOM 740 N N . GLU A 1 94 ? -2.352 -14.891 -2.241 1.00 93.25 94 GLU A N 1
ATOM 741 C CA . GLU A 1 94 ? -2.279 -16.244 -1.657 1.00 93.25 94 GLU A CA 1
ATOM 742 C C . GLU A 1 94 ? -0.901 -16.579 -1.060 1.00 93.25 94 GLU A C 1
ATOM 744 O O . GLU A 1 94 ? -0.779 -17.523 -0.283 1.00 93.25 94 GLU A O 1
ATOM 749 N N . ASN A 1 95 ? 0.132 -15.799 -1.390 1.00 92.50 95 ASN A N 1
ATOM 750 C CA . ASN A 1 95 ? 1.497 -15.971 -0.893 1.00 92.50 95 ASN A CA 1
ATOM 751 C C . ASN A 1 95 ? 1.812 -15.024 0.274 1.00 92.50 95 ASN A C 1
ATOM 753 O O . ASN A 1 95 ? 2.987 -14.819 0.586 1.00 92.50 95 ASN A O 1
ATOM 757 N N . GLU A 1 96 ? 0.783 -14.443 0.899 1.00 91.94 96 GLU A N 1
ATOM 758 C CA . GLU A 1 96 ? 0.904 -13.529 2.040 1.00 91.94 96 GLU A CA 1
ATOM 759 C C . GLU A 1 96 ? 1.755 -12.291 1.712 1.00 91.94 96 GLU A C 1
ATOM 761 O O . GLU A 1 96 ? 2.523 -11.800 2.535 1.00 91.94 96 GLU A O 1
ATOM 766 N N . GLN A 1 97 ? 1.651 -11.790 0.476 1.00 94.88 97 GLN A N 1
ATOM 767 C CA . GLN A 1 97 ? 2.224 -10.506 0.070 1.00 94.88 97 GLN A CA 1
ATOM 768 C C . GLN A 1 97 ? 1.118 -9.467 -0.077 1.00 94.88 97 GLN A C 1
ATOM 770 O O . GLN A 1 97 ? 0.001 -9.784 -0.494 1.00 94.88 97 GLN A O 1
ATOM 775 N N . LEU A 1 98 ? 1.429 -8.208 0.234 1.00 97.31 98 LEU A N 1
ATOM 776 C CA . LEU A 1 98 ? 0.456 -7.126 0.106 1.00 97.31 98 LEU A CA 1
ATOM 777 C C . LEU A 1 98 ? 0.563 -6.456 -1.254 1.00 97.31 98 LEU A C 1
ATOM 779 O O . LEU A 1 98 ? 1.636 -6.046 -1.681 1.00 97.31 98 LEU A O 1
ATOM 783 N N . TRP A 1 99 ? -0.583 -6.276 -1.885 1.00 98.25 99 TRP A N 1
ATOM 784 C CA . TRP A 1 99 ? -0.780 -5.506 -3.097 1.00 98.25 99 TRP A CA 1
ATOM 785 C C . TRP A 1 99 ? -1.469 -4.196 -2.760 1.00 98.25 99 TRP A C 1
ATOM 787 O O . TRP A 1 99 ? -2.524 -4.163 -2.120 1.00 98.25 99 TRP A O 1
ATOM 797 N N . ILE A 1 100 ? -0.836 -3.110 -3.181 1.00 98.56 100 ILE A N 1
ATOM 798 C CA . ILE A 1 100 ? -1.157 -1.753 -2.769 1.00 98.56 100 ILE A CA 1
ATOM 799 C C . ILE A 1 100 ? -1.395 -0.919 -4.022 1.00 98.56 100 ILE A C 1
ATOM 801 O O . ILE A 1 100 ? -0.506 -0.791 -4.863 1.00 98.56 100 ILE A O 1
ATOM 805 N N . SER A 1 101 ? -2.581 -0.328 -4.145 1.00 98.50 101 SER A N 1
ATOM 806 C CA . SER A 1 101 ? -2.883 0.606 -5.231 1.00 98.50 101 SER A CA 1
ATOM 807 C C . SER A 1 101 ? -2.617 2.041 -4.810 1.00 98.50 101 SER A C 1
ATOM 809 O O . SER A 1 101 ? -2.980 2.450 -3.704 1.00 98.50 101 SER A O 1
ATOM 811 N N . THR A 1 102 ? -1.988 2.812 -5.696 1.00 98.44 102 THR A N 1
ATOM 812 C CA . THR A 1 102 ? -1.537 4.173 -5.395 1.00 98.44 102 THR A CA 1
ATOM 813 C C . THR A 1 102 ? -1.870 5.156 -6.518 1.00 98.44 102 THR A C 1
ATOM 815 O O . THR A 1 102 ? -2.440 4.780 -7.541 1.00 98.44 102 THR A O 1
ATOM 818 N N . ASN A 1 103 ? -1.482 6.423 -6.356 1.00 97.50 103 ASN A N 1
ATOM 819 C CA . ASN A 1 103 ? -1.559 7.418 -7.432 1.00 97.50 103 ASN A CA 1
ATOM 820 C C . ASN A 1 103 ? -0.415 7.318 -8.469 1.00 97.50 103 ASN A C 1
ATOM 822 O O . ASN A 1 103 ? -0.282 8.169 -9.344 1.00 97.50 103 ASN A O 1
ATOM 826 N N . ARG A 1 104 ? 0.480 6.329 -8.346 1.00 97.88 104 ARG A N 1
ATOM 827 C CA . ARG A 1 104 ? 1.556 6.082 -9.317 1.00 97.88 104 ARG A CA 1
ATOM 828 C C . ARG A 1 104 ? 1.806 4.587 -9.501 1.00 97.88 104 ARG A C 1
ATOM 830 O O . ARG A 1 104 ? 2.919 4.111 -9.313 1.00 97.88 104 ARG A O 1
ATOM 837 N N . GLY A 1 105 ? 0.758 3.860 -9.858 1.00 98.00 105 GLY A N 1
ATOM 838 C CA . GLY A 1 105 ? 0.818 2.433 -10.139 1.00 98.00 105 GLY A CA 1
ATOM 839 C C . GLY A 1 105 ? 0.492 1.554 -8.933 1.00 98.00 105 GLY A C 1
ATOM 840 O O . GLY A 1 105 ? -0.034 2.017 -7.909 1.00 98.00 105 GLY A O 1
ATOM 841 N N . LEU A 1 106 ? 0.808 0.269 -9.078 1.00 98.38 106 LEU A N 1
ATOM 842 C CA . LEU A 1 106 ? 0.660 -0.746 -8.038 1.00 98.38 106 LEU A CA 1
ATOM 843 C C . LEU A 1 106 ? 2.007 -1.027 -7.373 1.00 98.38 106 LEU A C 1
ATOM 845 O O . LEU A 1 106 ? 3.064 -0.916 -7.989 1.00 98.38 106 LEU A O 1
ATOM 849 N N . SER A 1 107 ? 1.967 -1.438 -6.114 1.00 98.44 107 SER A N 1
ATOM 850 C CA . SER A 1 107 ? 3.142 -1.886 -5.376 1.00 98.44 107 SER A CA 1
ATOM 851 C C . SER A 1 107 ? 2.851 -3.214 -4.693 1.00 98.44 107 SER A C 1
ATOM 853 O O . SER A 1 107 ? 1.832 -3.356 -4.016 1.00 98.44 107 SER A O 1
ATOM 855 N N . LYS A 1 108 ? 3.740 -4.186 -4.883 1.00 98.12 108 LYS A N 1
ATOM 856 C CA . LYS A 1 108 ? 3.775 -5.441 -4.139 1.00 98.12 108 LYS A CA 1
ATOM 857 C C . LYS A 1 108 ? 4.792 -5.294 -3.014 1.00 98.12 108 LYS A C 1
ATOM 859 O O . LYS A 1 108 ? 5.978 -5.122 -3.283 1.00 98.12 108 LYS A O 1
ATOM 864 N N . MET A 1 109 ? 4.335 -5.372 -1.773 1.00 97.50 109 MET A N 1
ATOM 865 C CA . MET A 1 109 ? 5.186 -5.361 -0.590 1.00 97.50 109 MET A CA 1
ATOM 866 C C . MET A 1 109 ? 5.493 -6.786 -0.150 1.00 97.50 109 MET A C 1
ATOM 868 O O . MET A 1 109 ? 4.581 -7.570 0.132 1.00 97.50 109 MET A O 1
ATOM 872 N N . HIS A 1 110 ? 6.784 -7.082 -0.033 1.00 94.75 110 HIS A N 1
ATOM 873 C CA . HIS A 1 110 ? 7.270 -8.355 0.468 1.00 94.75 110 HIS A CA 1
ATOM 874 C C . HIS A 1 110 ? 7.291 -8.335 1.997 1.00 94.75 110 HIS A C 1
ATOM 876 O O . HIS A 1 110 ? 8.096 -7.630 2.602 1.00 94.75 110 HIS A O 1
ATOM 882 N N . LEU A 1 111 ? 6.408 -9.083 2.664 1.00 91.62 111 LEU A N 1
ATOM 883 C CA . LEU A 1 111 ? 6.233 -8.954 4.123 1.00 91.62 111 LEU A CA 1
ATOM 884 C C . LEU A 1 111 ? 7.448 -9.409 4.944 1.00 91.62 111 LEU A C 1
ATOM 886 O O . LEU A 1 111 ? 7.620 -8.969 6.078 1.00 91.62 111 LEU A O 1
ATOM 890 N N . LYS A 1 112 ? 8.299 -10.272 4.378 1.00 90.25 112 LYS A N 1
ATOM 891 C CA . LYS A 1 112 ? 9.465 -10.843 5.068 1.00 90.25 112 LYS A CA 1
ATOM 892 C C . LYS A 1 112 ? 10.559 -9.812 5.353 1.00 90.25 112 LYS A C 1
ATOM 894 O O . LYS A 1 112 ? 11.180 -9.865 6.411 1.00 90.25 112 LYS A O 1
ATOM 899 N N . ASP A 1 113 ? 10.831 -8.936 4.393 1.00 92.81 113 ASP A N 1
ATOM 900 C CA . ASP A 1 113 ? 11.908 -7.941 4.457 1.00 92.81 113 ASP A CA 1
ATOM 901 C C . ASP A 1 113 ? 11.415 -6.502 4.256 1.00 92.81 113 ASP A C 1
ATOM 903 O O . ASP A 1 113 ? 12.208 -5.566 4.323 1.00 92.81 113 ASP A O 1
ATOM 907 N N . HIS A 1 114 ? 10.106 -6.327 4.063 1.00 93.31 114 HIS A N 1
ATOM 908 C CA . HIS A 1 114 ? 9.442 -5.054 3.805 1.00 93.31 114 HIS A CA 1
ATOM 909 C C . HIS A 1 114 ? 9.943 -4.331 2.545 1.00 93.31 114 HIS A C 1
ATOM 911 O O . HIS A 1 114 ? 9.817 -3.111 2.450 1.00 93.31 114 HIS A O 1
ATOM 917 N N . SER A 1 115 ? 10.495 -5.069 1.577 1.00 96.00 115 SER A N 1
ATOM 918 C CA . SER A 1 115 ? 10.866 -4.532 0.266 1.00 96.00 115 SER A CA 1
ATOM 919 C C . SER A 1 115 ? 9.648 -4.367 -0.650 1.00 96.00 115 SER A C 1
ATOM 921 O O . SER A 1 115 ? 8.592 -4.961 -0.423 1.00 96.00 115 SER A O 1
ATOM 923 N N . PHE A 1 116 ? 9.788 -3.552 -1.700 1.00 97.69 116 PHE A N 1
ATOM 924 C CA . PHE A 1 116 ? 8.709 -3.246 -2.641 1.00 97.69 116 PHE A CA 1
ATOM 925 C C . PHE A 1 116 ? 9.113 -3.572 -4.081 1.00 97.69 116 PHE A C 1
ATOM 927 O O . PHE A 1 116 ? 10.199 -3.203 -4.529 1.00 97.69 116 PHE A O 1
ATOM 934 N N . THR A 1 117 ? 8.201 -4.197 -4.821 1.00 97.00 117 THR A N 1
ATOM 935 C CA . THR A 1 117 ? 8.239 -4.301 -6.284 1.00 97.00 117 THR A CA 1
ATOM 936 C C . THR A 1 117 ? 7.117 -3.437 -6.846 1.00 97.00 117 THR A C 1
ATOM 938 O O . THR A 1 117 ? 5.954 -3.637 -6.499 1.00 97.00 117 THR A O 1
ATOM 941 N N . ASN A 1 118 ? 7.451 -2.473 -7.700 1.00 98.00 118 ASN A N 1
ATOM 942 C CA . ASN A 1 118 ? 6.491 -1.502 -8.223 1.00 98.00 118 ASN A CA 1
ATOM 943 C C . ASN A 1 118 ? 6.186 -1.784 -9.688 1.00 98.00 118 ASN A C 1
ATOM 945 O O . ASN A 1 118 ? 7.089 -2.155 -10.430 1.00 98.00 118 ASN A O 1
ATOM 949 N N . TYR A 1 119 ? 4.933 -1.554 -10.069 1.00 97.62 119 TYR A N 1
ATOM 950 C CA . TYR A 1 119 ? 4.435 -1.726 -11.426 1.00 97.62 119 TYR A CA 1
ATOM 951 C C . TYR A 1 119 ? 3.780 -0.430 -11.894 1.00 97.62 119 TYR A C 1
ATOM 953 O O . TYR A 1 119 ? 3.038 0.199 -11.129 1.00 97.62 119 TYR A O 1
ATOM 961 N N . ASP A 1 120 ? 4.018 -0.042 -13.141 1.00 97.25 120 ASP A N 1
ATOM 962 C CA . ASP A 1 120 ? 3.436 1.146 -13.759 1.00 97.25 120 ASP A CA 1
ATOM 963 C C . ASP A 1 120 ? 2.791 0.854 -15.127 1.00 97.25 120 ASP A C 1
ATOM 965 O O . ASP A 1 120 ? 2.515 -0.289 -15.491 1.00 97.25 120 ASP A O 1
ATOM 969 N N . VAL A 1 121 ? 2.457 1.901 -15.882 1.00 96.94 121 VAL A N 1
ATOM 970 C CA . VAL A 1 121 ? 1.811 1.761 -17.198 1.00 96.94 121 VAL A CA 1
ATOM 971 C C . VAL A 1 121 ? 2.661 0.983 -18.207 1.00 96.94 121 VAL A C 1
ATOM 973 O O . VAL A 1 121 ? 2.106 0.363 -19.112 1.00 96.94 121 VAL A O 1
ATOM 976 N N . SER A 1 122 ? 3.989 0.980 -18.059 1.00 95.44 122 SER A N 1
ATOM 977 C CA . SER A 1 122 ? 4.893 0.195 -18.905 1.00 95.44 122 SER A CA 1
ATOM 978 C C . SER A 1 122 ? 4.783 -1.311 -18.649 1.00 95.44 122 SER A C 1
ATOM 980 O O . SER A 1 122 ? 5.025 -2.094 -19.565 1.00 95.44 122 SER A O 1
ATOM 982 N N . ASP A 1 123 ? 4.294 -1.706 -17.470 1.00 95.19 123 ASP A N 1
ATOM 983 C CA . ASP A 1 123 ? 3.972 -3.092 -17.110 1.00 95.19 123 ASP A CA 1
ATOM 984 C C . ASP A 1 123 ? 2.542 -3.503 -17.515 1.00 95.19 123 ASP A C 1
ATOM 986 O O . ASP A 1 123 ? 2.096 -4.614 -17.225 1.00 95.19 123 ASP A O 1
ATOM 990 N N . GLY A 1 124 ? 1.796 -2.617 -18.188 1.00 95.69 124 GLY A N 1
ATOM 991 C CA . GLY A 1 124 ? 0.437 -2.885 -18.671 1.00 95.69 124 GLY A CA 1
ATOM 992 C C . GLY A 1 124 ? -0.685 -2.480 -17.709 1.00 95.69 124 GLY A C 1
ATOM 993 O O . GLY A 1 124 ? -1.815 -2.962 -17.840 1.00 95.69 124 GLY A O 1
ATOM 994 N N . LEU A 1 125 ? -0.411 -1.604 -16.737 1.00 97.94 125 LEU A N 1
ATOM 995 C CA . LEU A 1 125 ? -1.465 -1.023 -15.900 1.00 97.94 125 LEU A CA 1
ATOM 996 C C . LEU A 1 125 ? -2.391 -0.093 -16.701 1.00 97.94 125 LEU A C 1
ATOM 998 O O . LEU A 1 125 ? -1.966 0.546 -17.658 1.00 97.94 125 LEU A O 1
ATOM 1002 N N . GLN A 1 126 ? -3.658 0.005 -16.277 1.00 97.69 126 GLN A N 1
ATOM 1003 C CA . GLN A 1 126 ? -4.683 0.829 -16.938 1.00 97.69 126 GLN A CA 1
ATOM 1004 C C . GLN A 1 126 ? -4.301 2.312 -16.996 1.00 97.69 126 GLN A C 1
ATOM 1006 O O . GLN A 1 126 ? -4.620 2.996 -17.955 1.00 97.69 126 GLN A O 1
ATOM 1011 N N . SER A 1 127 ? -3.611 2.800 -15.965 1.00 97.56 127 SER A N 1
ATOM 1012 C CA . SER A 1 127 ? -3.083 4.155 -15.840 1.00 97.56 127 SER A CA 1
ATOM 1013 C C . SER A 1 127 ? -2.135 4.193 -14.635 1.00 97.56 127 SER A C 1
ATOM 1015 O O . SER A 1 127 ? -1.972 3.200 -13.918 1.00 97.56 127 SER A O 1
ATOM 1017 N N . TYR A 1 128 ? -1.528 5.348 -14.371 1.00 95.69 128 TYR A N 1
ATOM 1018 C CA . TYR A 1 128 ? -0.802 5.581 -13.122 1.00 95.69 128 TYR A CA 1
ATOM 1019 C C . TYR A 1 128 ? -1.750 5.710 -11.926 1.00 95.69 128 TYR A C 1
ATOM 1021 O O . TYR A 1 128 ? -1.413 5.290 -10.821 1.00 95.69 128 TYR A O 1
ATOM 1029 N N . GLU A 1 129 ? -2.924 6.304 -12.131 1.00 97.56 129 GLU A N 1
ATOM 1030 C CA . GLU A 1 129 ? -3.835 6.650 -11.045 1.00 97.56 129 GLU A CA 1
ATOM 1031 C C . GLU A 1 129 ? -4.888 5.558 -10.820 1.00 97.56 129 GLU A C 1
ATOM 1033 O O . GLU A 1 129 ? -5.715 5.265 -11.693 1.00 97.56 129 GLU A O 1
ATOM 1038 N N . PHE A 1 130 ? -4.879 4.992 -9.613 1.00 98.00 130 PHE A N 1
ATOM 1039 C CA . PHE A 1 130 ? -5.953 4.151 -9.082 1.00 98.00 130 PHE A CA 1
ATOM 1040 C C . PHE A 1 130 ? -6.923 4.973 -8.224 1.00 98.00 130 PHE A C 1
ATOM 1042 O O . PHE A 1 130 ? -6.666 6.137 -7.922 1.00 98.00 130 PHE A O 1
ATOM 1049 N N . LYS A 1 131 ? -8.060 4.382 -7.842 1.00 96.81 131 LYS A N 1
ATOM 1050 C CA . LYS A 1 131 ? -9.095 5.068 -7.055 1.00 96.81 131 LYS A CA 1
ATOM 1051 C C . LYS A 1 131 ? -9.378 4.405 -5.716 1.00 96.81 131 LYS A C 1
ATOM 1053 O O . LYS A 1 131 ? -9.253 3.191 -5.556 1.00 96.81 131 LYS A O 1
ATOM 1058 N N . ASP A 1 132 ? -9.793 5.237 -4.762 1.00 91.62 132 ASP A N 1
ATOM 1059 C CA . ASP A 1 132 ? -10.233 4.818 -3.433 1.00 91.62 132 ASP A CA 1
ATOM 1060 C C . ASP A 1 132 ? -11.267 3.692 -3.518 1.00 91.62 132 ASP A C 1
ATOM 1062 O O . ASP A 1 132 ? -12.168 3.721 -4.361 1.00 91.62 132 ASP A O 1
ATOM 1066 N N . GLN A 1 133 ? -11.134 2.698 -2.634 1.00 90.38 133 GLN A N 1
ATOM 1067 C CA . GLN A 1 133 ? -12.077 1.574 -2.484 1.00 90.38 133 GLN A CA 1
ATOM 1068 C C . GLN A 1 133 ? -12.282 0.726 -3.753 1.00 90.38 133 GLN A C 1
ATOM 1070 O O . GLN A 1 133 ? -13.118 -0.175 -3.773 1.00 90.38 133 GLN A O 1
ATOM 1075 N N . SER A 1 134 ? -11.501 0.971 -4.805 1.00 96.19 134 SER A N 1
ATOM 1076 C CA . SER A 1 134 ? -11.609 0.291 -6.093 1.00 96.19 134 SER A CA 1
ATOM 1077 C C . SER A 1 134 ? -10.639 -0.884 -6.145 1.00 96.19 134 SER A C 1
ATOM 1079 O O . SER A 1 134 ? -9.754 -0.942 -6.994 1.00 96.19 134 SER A O 1
ATOM 1081 N N . TYR A 1 135 ? -10.768 -1.807 -5.195 1.00 96.88 135 TYR A N 1
ATOM 1082 C CA . TYR A 1 135 ? -9.910 -2.981 -5.088 1.00 96.88 135 TYR A CA 1
ATOM 1083 C C . TYR A 1 135 ? -10.689 -4.185 -4.563 1.00 96.88 135 TYR A C 1
ATOM 1085 O O . TYR A 1 135 ? -11.560 -4.053 -3.702 1.00 96.88 135 TYR A O 1
ATOM 1093 N N . PHE A 1 136 ? -10.387 -5.373 -5.079 1.00 96.38 136 PHE A N 1
ATOM 1094 C CA . PHE A 1 136 ? -11.073 -6.600 -4.680 1.00 96.38 136 PHE A CA 1
ATOM 1095 C C . PHE A 1 136 ? -10.212 -7.834 -4.947 1.00 96.38 136 PHE A C 1
ATOM 1097 O O . PHE A 1 136 ? -9.499 -7.900 -5.945 1.00 96.38 136 PHE A O 1
ATOM 1104 N N . LYS A 1 137 ? -10.323 -8.837 -4.074 1.00 97.19 137 LYS A N 1
ATOM 1105 C CA . LYS A 1 137 ? -9.783 -10.180 -4.293 1.00 97.19 137 LYS A CA 1
ATOM 1106 C C . LYS A 1 137 ? -10.931 -11.157 -4.446 1.00 97.19 137 LYS A C 1
ATOM 1108 O O . LYS A 1 137 ? -11.763 -11.288 -3.550 1.00 97.19 137 LYS A O 1
ATOM 1113 N N . SER A 1 138 ? -10.957 -11.847 -5.575 1.00 97.12 138 SER A N 1
ATOM 1114 C CA . SER A 1 138 ? -11.909 -12.930 -5.805 1.00 97.12 138 SER A CA 1
ATOM 1115 C C . SER A 1 138 ? -11.563 -14.172 -4.984 1.00 97.12 138 SER A C 1
ATOM 1117 O O . SER A 1 138 ? -10.424 -14.370 -4.563 1.00 97.12 138 SER A O 1
ATOM 1119 N N . SER A 1 139 ? -12.538 -15.065 -4.817 1.00 95.50 139 SER A N 1
ATOM 1120 C CA . SER A 1 139 ? -12.324 -16.372 -4.183 1.00 95.50 139 SER A CA 1
ATOM 1121 C C . SER A 1 139 ? -11.365 -17.284 -4.958 1.00 95.50 139 SER A C 1
ATOM 1123 O O . SER A 1 139 ? -10.875 -18.258 -4.396 1.00 95.50 139 SER A O 1
ATOM 1125 N N . THR A 1 140 ? -11.094 -16.987 -6.232 1.00 95.56 140 THR A N 1
ATOM 1126 C CA . THR A 1 140 ? -10.148 -17.718 -7.088 1.00 95.56 140 THR A CA 1
ATOM 1127 C C . THR A 1 140 ? -8.733 -17.139 -7.060 1.00 95.56 140 THR A C 1
ATOM 1129 O O . THR A 1 140 ? -7.866 -17.649 -7.774 1.00 95.56 140 THR A O 1
ATOM 1132 N N . GLY A 1 141 ? -8.497 -16.093 -6.259 1.00 96.19 141 GLY A N 1
ATOM 1133 C CA . GLY A 1 141 ? -7.194 -15.449 -6.083 1.00 96.19 141 GLY A CA 1
ATOM 1134 C C . GLY A 1 141 ? -6.909 -14.297 -7.051 1.00 96.19 141 GLY A C 1
ATOM 1135 O O . GLY A 1 141 ? -5.914 -13.602 -6.876 1.00 96.19 141 GLY A O 1
ATOM 1136 N N . ASP A 1 142 ? -7.777 -14.043 -8.038 1.00 97.81 142 ASP A N 1
ATOM 1137 C CA . ASP A 1 142 ? -7.630 -12.896 -8.939 1.00 97.81 142 ASP A CA 1
ATOM 1138 C C . ASP A 1 142 ? -7.783 -11.584 -8.165 1.00 97.81 142 ASP A C 1
ATOM 1140 O O . ASP A 1 142 ? -8.748 -11.415 -7.404 1.00 97.81 142 ASP A O 1
ATOM 1144 N N . LEU A 1 143 ? -6.851 -10.662 -8.396 1.00 98.38 143 LEU A N 1
ATOM 1145 C CA . LEU A 1 143 ? -6.854 -9.317 -7.841 1.00 98.38 143 LEU A CA 1
ATOM 1146 C C . LEU A 1 143 ? -7.384 -8.330 -8.875 1.00 98.38 143 LEU A C 1
ATOM 1148 O O . LEU A 1 143 ? -6.964 -8.344 -10.029 1.00 98.38 143 LEU A O 1
ATOM 1152 N N . TYR A 1 144 ? -8.281 -7.459 -8.432 1.00 98.50 144 TYR A N 1
ATOM 1153 C CA . TYR A 1 144 ? -8.914 -6.412 -9.220 1.00 98.50 144 TYR A CA 1
ATOM 1154 C C . TYR A 1 144 ? -8.513 -5.064 -8.637 1.00 98.50 144 TYR A C 1
ATOM 1156 O O . TYR A 1 144 ? -8.658 -4.856 -7.432 1.00 98.50 144 TYR A O 1
ATOM 1164 N N . PHE A 1 145 ? -8.071 -4.144 -9.490 1.00 98.56 145 PHE A N 1
ATOM 1165 C CA . PHE A 1 145 ? -7.764 -2.767 -9.109 1.00 98.56 145 PHE A CA 1
ATOM 1166 C C . PHE A 1 145 ? -8.319 -1.795 -10.151 1.00 98.56 145 PHE A C 1
ATOM 1168 O O . PHE A 1 145 ? -7.968 -1.879 -11.325 1.00 98.56 145 PHE A O 1
ATOM 1175 N N . GLY A 1 146 ? -9.188 -0.882 -9.725 1.00 98.31 146 GLY A N 1
ATOM 1176 C CA . GLY A 1 146 ? -9.836 0.122 -10.565 1.00 98.31 146 GLY A CA 1
ATOM 1177 C C . GLY A 1 146 ? -9.177 1.496 -10.469 1.00 98.31 146 GLY A C 1
ATOM 1178 O O . GLY A 1 146 ? -8.675 1.900 -9.416 1.00 98.31 146 GLY A O 1
ATOM 1179 N N . GLY A 1 147 ? -9.207 2.233 -11.572 1.00 97.75 147 GLY A N 1
ATOM 1180 C CA . GLY A 1 147 ? -8.668 3.582 -11.676 1.00 97.75 147 GLY A CA 1
ATOM 1181 C C . GLY A 1 147 ? -9.422 4.441 -12.683 1.00 97.75 147 GLY A C 1
ATOM 1182 O O . GLY A 1 147 ? -10.589 4.194 -12.985 1.00 97.75 147 GLY A O 1
ATOM 1183 N N . ILE A 1 148 ? -8.763 5.493 -13.166 1.00 97.31 148 ILE A N 1
ATOM 1184 C CA . ILE A 1 148 ? -9.387 6.502 -14.038 1.00 97.31 148 ILE A CA 1
ATOM 1185 C C . ILE A 1 148 ? -9.666 6.018 -15.467 1.00 97.31 148 ILE A C 1
ATOM 1187 O O . ILE A 1 148 ? -10.534 6.581 -16.129 1.00 97.31 148 ILE A O 1
ATOM 1191 N N . GLU A 1 149 ? -8.982 4.972 -15.929 1.00 97.19 149 GLU A N 1
ATOM 1192 C CA . GLU A 1 149 ? -9.092 4.418 -17.286 1.00 97.19 149 GLU A CA 1
ATOM 1193 C C . GLU A 1 149 ? -9.564 2.951 -17.280 1.00 97.19 149 GLU A C 1
ATOM 1195 O O . GLU A 1 149 ? -9.293 2.178 -18.195 1.00 97.19 149 GLU A O 1
ATOM 1200 N N . GLY A 1 150 ? -10.324 2.554 -16.253 1.00 96.31 150 GLY A N 1
ATOM 1201 C CA . GLY A 1 150 ? -10.916 1.219 -16.141 1.00 96.31 150 GLY A CA 1
ATOM 1202 C C . GLY A 1 150 ? -10.344 0.433 -14.969 1.00 96.31 150 GLY A C 1
ATOM 1203 O O . GLY A 1 150 ? -10.293 0.939 -13.849 1.00 96.31 150 GLY A O 1
ATOM 1204 N N . PHE A 1 151 ? -9.966 -0.826 -15.193 1.00 97.94 151 PHE A N 1
ATOM 1205 C CA . PHE A 1 151 ? -9.433 -1.693 -14.144 1.00 97.94 151 PHE A CA 1
ATOM 1206 C C . PHE A 1 151 ? -8.429 -2.710 -14.689 1.00 97.94 151 PHE A C 1
ATOM 1208 O O . PHE A 1 151 ? -8.521 -3.147 -15.834 1.00 97.94 151 PHE A O 1
ATOM 1215 N N . ASN A 1 152 ? -7.491 -3.116 -13.836 1.00 98.25 152 ASN A N 1
ATOM 1216 C CA . ASN A 1 152 ? -6.616 -4.259 -14.062 1.00 98.25 152 ASN A CA 1
ATOM 1217 C C . ASN A 1 152 ? -7.151 -5.486 -13.321 1.00 98.25 152 ASN A C 1
ATOM 1219 O O . ASN A 1 152 ? -7.661 -5.365 -12.204 1.00 98.25 152 ASN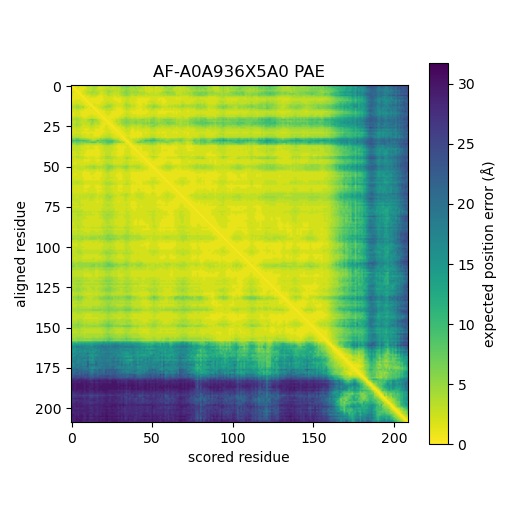 A O 1
ATOM 1223 N N . VAL A 1 153 ? -6.978 -6.662 -13.930 1.00 98.06 153 VAL A N 1
ATOM 1224 C CA . VAL A 1 153 ? -7.188 -7.968 -13.291 1.00 98.06 153 VAL A CA 1
ATOM 1225 C C . VAL A 1 153 ? -5.984 -8.839 -13.560 1.00 98.06 153 VAL A C 1
ATOM 1227 O O . VAL A 1 153 ? -5.542 -8.944 -14.704 1.00 98.06 153 VAL A O 1
ATOM 1230 N N . PHE A 1 154 ? -5.463 -9.474 -12.521 1.00 97.56 154 PHE A N 1
ATOM 1231 C CA . PHE A 1 154 ? -4.368 -10.420 -12.665 1.00 97.56 154 PHE A CA 1
ATOM 1232 C C . PHE A 1 154 ? -4.331 -11.403 -11.500 1.00 97.56 154 PHE A C 1
ATOM 1234 O O . PHE A 1 154 ? -4.881 -11.162 -10.424 1.00 97.56 154 PHE A O 1
ATOM 1241 N N . LYS A 1 155 ? -3.624 -12.507 -11.726 1.00 97.00 155 LYS A N 1
ATOM 1242 C CA . LYS A 1 155 ? -3.229 -13.453 -10.686 1.00 97.00 155 LYS A CA 1
ATOM 1243 C C . LYS A 1 155 ? -1.761 -13.224 -10.336 1.00 97.00 155 LYS A C 1
ATOM 1245 O O . LYS A 1 155 ? -0.933 -13.336 -11.245 1.00 97.00 155 LYS A O 1
ATOM 1250 N N . PRO A 1 156 ? -1.419 -12.900 -9.079 1.00 96.00 156 PRO A N 1
ATOM 1251 C CA . PRO A 1 156 ? -0.040 -12.652 -8.661 1.00 96.00 156 PRO A CA 1
ATOM 1252 C C . PRO A 1 156 ? 0.933 -13.776 -9.030 1.00 96.00 156 PRO A C 1
ATOM 1254 O O . PRO A 1 156 ? 2.059 -13.501 -9.432 1.00 96.00 156 PRO A O 1
ATOM 1257 N N . GLU A 1 157 ? 0.498 -15.034 -8.962 1.00 93.19 157 GLU A N 1
ATOM 1258 C CA . GLU A 1 157 ? 1.300 -16.211 -9.310 1.00 93.19 157 GLU A CA 1
ATOM 1259 C C . GLU A 1 157 ? 1.636 -16.330 -10.806 1.00 93.19 157 GLU A C 1
ATOM 1261 O O . GLU A 1 157 ? 2.559 -17.056 -11.172 1.00 93.19 157 GLU A O 1
ATOM 1266 N N . ASN A 1 158 ? 0.915 -15.615 -11.675 1.00 93.56 158 ASN A N 1
ATOM 1267 C CA . ASN A 1 158 ? 1.147 -15.629 -13.120 1.00 93.56 158 ASN A CA 1
ATOM 1268 C C . ASN A 1 158 ? 2.129 -14.543 -13.581 1.00 93.56 158 ASN A C 1
ATOM 1270 O O . ASN A 1 158 ? 2.511 -14.531 -14.755 1.00 93.56 158 ASN A O 1
ATOM 1274 N N . ILE A 1 159 ? 2.530 -13.632 -12.691 1.00 92.00 159 ILE A N 1
ATOM 1275 C CA . ILE A 1 159 ? 3.505 -12.589 -13.006 1.00 92.00 159 ILE A CA 1
ATOM 1276 C C . ILE A 1 159 ? 4.887 -13.234 -13.097 1.00 92.00 159 ILE A C 1
ATOM 1278 O O . ILE A 1 159 ? 5.352 -13.884 -12.162 1.00 92.00 159 ILE A O 1
ATOM 1282 N N . LYS A 1 160 ? 5.541 -13.063 -14.247 1.00 87.00 160 LYS A N 1
ATOM 1283 C CA . LYS A 1 160 ? 6.894 -13.562 -14.492 1.00 87.00 160 LYS A CA 1
ATOM 1284 C C . LYS A 1 160 ? 7.886 -12.423 -14.336 1.00 87.00 160 LYS A C 1
ATOM 1286 O O . LYS A 1 160 ? 7.762 -11.412 -15.017 1.00 87.00 160 LYS A O 1
ATOM 1291 N N . GLU A 1 161 ? 8.878 -12.620 -13.480 1.00 81.38 161 GLU A N 1
ATOM 1292 C CA . GLU 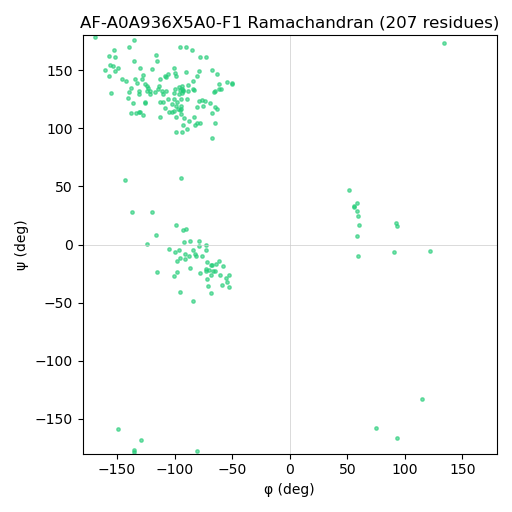A 1 161 ? 10.001 -11.696 -13.355 1.00 81.38 161 GLU A CA 1
ATOM 1293 C C . GLU A 1 161 ? 10.993 -11.940 -14.498 1.00 81.38 161 GLU A C 1
ATOM 1295 O O . GLU A 1 161 ? 11.476 -13.062 -14.688 1.00 81.38 161 GLU A O 1
ATOM 1300 N N . ASP A 1 162 ? 11.282 -10.894 -15.276 1.00 77.25 162 ASP A N 1
ATOM 1301 C CA . ASP A 1 162 ? 12.368 -10.932 -16.249 1.00 77.25 162 ASP A CA 1
ATOM 1302 C C . ASP A 1 162 ? 13.692 -10.628 -15.539 1.00 77.25 162 ASP A C 1
ATOM 1304 O O . ASP A 1 162 ? 14.001 -9.488 -15.199 1.00 77.25 162 ASP A O 1
ATOM 1308 N N . ASN A 1 163 ? 14.473 -11.680 -15.300 1.00 78.19 163 ASN A N 1
ATOM 1309 C CA . ASN A 1 163 ? 15.797 -11.587 -14.688 1.00 78.19 163 ASN A CA 1
ATOM 1310 C C . ASN A 1 163 ? 16.915 -11.402 -15.724 1.00 78.19 163 ASN A C 1
ATOM 1312 O O . ASN A 1 163 ? 18.095 -11.589 -15.404 1.00 78.19 163 ASN A O 1
ATOM 1316 N N . PHE A 1 164 ? 16.577 -11.076 -16.976 1.00 83.75 164 PHE A N 1
ATOM 1317 C CA . PHE A 1 164 ? 17.573 -10.759 -17.984 1.00 83.75 164 PHE A CA 1
ATOM 1318 C C . PHE A 1 164 ? 18.349 -9.507 -17.575 1.00 83.75 164 PHE A C 1
ATOM 1320 O O . PHE A 1 164 ? 17.809 -8.410 -17.471 1.00 83.75 164 PHE A O 1
ATOM 1327 N N . GLN A 1 165 ? 19.651 -9.675 -17.358 1.00 77.56 165 GLN A N 1
ATOM 1328 C CA . GLN A 1 165 ? 20.568 -8.566 -17.136 1.00 77.56 165 GLN A CA 1
ATOM 1329 C C . GLN A 1 165 ? 21.181 -8.178 -18.487 1.00 77.56 165 GLN A C 1
ATOM 1331 O O . GLN A 1 165 ? 22.130 -8.840 -18.925 1.00 77.56 165 GLN A O 1
ATOM 1336 N N . PRO A 1 166 ? 20.653 -7.153 -19.191 1.00 80.25 166 PRO A N 1
ATOM 1337 C CA . PRO A 1 166 ? 21.249 -6.721 -20.442 1.00 80.25 166 PRO A CA 1
ATOM 1338 C C . PRO A 1 166 ? 22.680 -6.237 -20.178 1.00 80.25 166 PRO A C 1
ATOM 1340 O O . PRO A 1 166 ? 22.922 -5.529 -19.196 1.00 80.25 166 PRO A O 1
ATOM 1343 N N . PRO A 1 167 ? 23.649 -6.584 -21.040 1.00 84.12 167 PRO A N 1
ATOM 1344 C CA . PRO A 1 167 ? 24.996 -6.060 -20.897 1.00 84.12 167 PRO A CA 1
ATOM 1345 C C . PRO A 1 167 ? 24.972 -4.533 -21.024 1.00 84.12 167 PRO A C 1
ATOM 1347 O O . PRO A 1 167 ? 24.366 -3.985 -21.947 1.00 84.12 167 PRO A O 1
ATOM 1350 N N . LEU A 1 168 ? 25.667 -3.840 -20.118 1.00 80.62 168 LEU A N 1
ATOM 1351 C CA . LEU A 1 168 ? 25.889 -2.404 -20.250 1.00 80.62 168 LEU A CA 1
ATOM 1352 C C . LEU A 1 168 ? 26.745 -2.154 -21.492 1.00 80.62 168 LEU A C 1
ATOM 1354 O O . LEU A 1 168 ? 27.893 -2.592 -21.572 1.00 80.62 168 LEU A O 1
ATOM 1358 N N . VAL A 1 169 ? 26.187 -1.419 -22.448 1.00 82.94 169 VAL A N 1
ATOM 1359 C CA . VAL A 1 169 ? 26.884 -1.037 -23.672 1.00 82.94 169 VAL A CA 1
ATOM 1360 C C . VAL A 1 169 ? 26.931 0.476 -23.789 1.00 82.94 169 VAL A C 1
ATOM 1362 O O . VAL A 1 169 ? 25.919 1.163 -23.680 1.00 82.94 169 VAL A O 1
ATOM 1365 N N . PHE A 1 170 ? 28.124 1.006 -24.038 1.00 79.31 170 PHE A N 1
ATOM 1366 C CA . PHE A 1 170 ? 28.276 2.398 -24.433 1.00 79.31 170 PHE A CA 1
ATOM 1367 C C . PHE A 1 170 ? 27.852 2.544 -25.894 1.00 79.31 170 PHE A C 1
ATOM 1369 O O . PHE A 1 170 ? 28.429 1.904 -26.778 1.00 79.31 170 P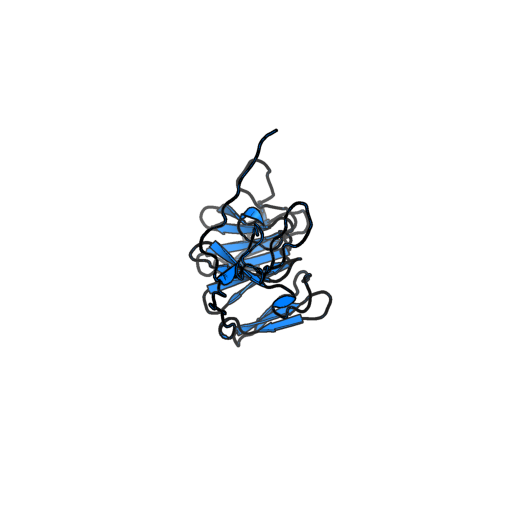HE A O 1
ATOM 1376 N N . THR A 1 171 ? 26.836 3.367 -26.138 1.00 80.19 171 THR A N 1
ATOM 1377 C CA . THR A 1 171 ? 26.262 3.595 -27.472 1.00 80.19 171 THR A CA 1
ATOM 1378 C C . THR A 1 171 ? 26.803 4.851 -28.146 1.00 80.19 171 THR A C 1
ATOM 1380 O O . THR A 1 171 ? 26.810 4.911 -29.371 1.00 80.19 171 THR A O 1
ATOM 1383 N N . SER A 1 172 ? 27.301 5.826 -27.380 1.00 78.50 172 SER A N 1
ATOM 1384 C CA . SER A 1 172 ? 27.912 7.047 -27.909 1.00 78.50 172 SER A CA 1
ATOM 1385 C C . SER A 1 172 ? 28.967 7.621 -26.958 1.00 78.50 172 SER A C 1
ATOM 1387 O O . SER A 1 172 ? 29.018 7.292 -25.770 1.00 78.50 172 SER A O 1
ATOM 1389 N N . PHE A 1 173 ? 29.839 8.475 -27.497 1.00 81.88 173 PHE A N 1
ATOM 1390 C CA . PHE A 1 173 ? 30.837 9.227 -26.739 1.00 81.88 173 PHE A CA 1
ATOM 1391 C C . PHE A 1 173 ? 30.893 10.659 -27.261 1.00 81.88 173 PHE A C 1
ATOM 1393 O O . PHE A 1 173 ? 30.919 10.887 -28.472 1.00 81.88 173 PHE A O 1
ATOM 1400 N N . GLN A 1 174 ? 30.908 11.627 -26.347 1.00 82.44 174 GLN A N 1
ATOM 1401 C CA . GLN A 1 174 ? 30.917 13.044 -26.689 1.00 82.44 174 GLN A CA 1
ATOM 1402 C C . GLN A 1 174 ? 32.045 13.776 -25.971 1.00 82.44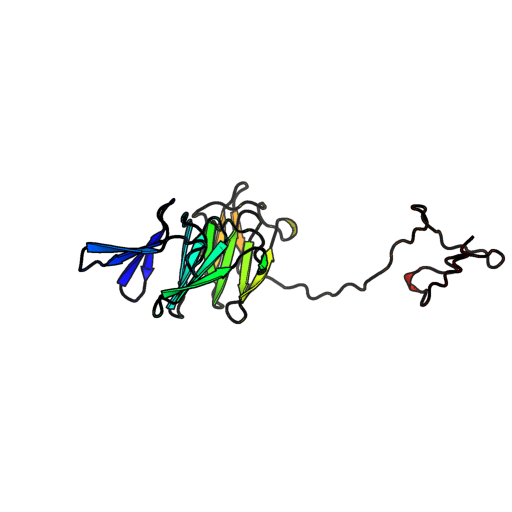 174 GLN A C 1
ATOM 1404 O O . GLN A 1 174 ? 32.324 13.527 -24.800 1.00 82.44 174 GLN A O 1
ATOM 1409 N N . VAL A 1 175 ? 32.648 14.732 -26.674 1.00 84.81 175 VAL A N 1
ATOM 1410 C CA . VAL A 1 175 ? 33.606 15.692 -26.120 1.00 84.81 175 VAL A CA 1
ATOM 1411 C C . VAL A 1 175 ? 33.097 17.090 -26.461 1.00 84.81 175 VAL A C 1
ATOM 1413 O O . VAL A 1 175 ? 32.853 17.397 -27.626 1.00 84.81 175 VAL A O 1
ATOM 1416 N N . PHE A 1 176 ? 32.880 17.926 -25.440 1.00 86.88 176 PHE A N 1
ATOM 1417 C CA . PHE A 1 176 ? 32.278 19.264 -25.580 1.00 86.88 176 PHE A CA 1
ATOM 1418 C C . PHE A 1 176 ? 30.956 19.265 -26.370 1.00 86.88 176 PHE A C 1
ATOM 1420 O O . PHE A 1 176 ? 30.759 20.079 -27.272 1.00 86.88 176 PHE A O 1
ATOM 1427 N N . ASN A 1 177 ? 30.057 18.329 -26.039 1.00 83.75 177 ASN A N 1
ATOM 1428 C CA . ASN A 1 177 ? 28.746 18.142 -26.681 1.00 83.75 177 ASN A CA 1
ATOM 1429 C C . ASN A 1 177 ? 28.806 17.828 -28.187 1.00 83.75 177 ASN A C 1
ATOM 1431 O O . ASN A 1 177 ? 27.809 17.970 -28.893 1.00 83.75 177 ASN A O 1
ATOM 1435 N N . LYS A 1 178 ? 29.968 17.411 -28.698 1.00 80.81 178 LYS A N 1
ATOM 1436 C CA . LYS A 1 178 ? 30.129 16.912 -30.063 1.00 80.81 178 LYS A CA 1
ATOM 1437 C C . LYS A 1 178 ? 30.409 15.423 -30.019 1.00 80.81 178 LYS A C 1
ATOM 1439 O O . LYS A 1 178 ? 31.290 14.975 -29.285 1.00 80.81 178 LYS A O 1
ATOM 1444 N N . GLU A 1 179 ? 29.647 14.669 -30.799 1.00 80.00 179 GLU A N 1
ATOM 1445 C CA . GLU A 1 179 ? 29.829 13.229 -30.921 1.00 80.00 179 GLU A CA 1
ATOM 1446 C C . GLU A 1 179 ? 31.170 12.907 -31.581 1.00 80.00 179 GLU A C 1
ATOM 1448 O O . GLU A 1 179 ? 31.537 13.479 -32.610 1.00 80.00 179 GLU A O 1
ATOM 1453 N N . VAL A 1 180 ? 31.915 12.001 -30.957 1.00 81.94 180 VAL A N 1
ATOM 1454 C CA . VAL A 1 180 ? 33.202 11.530 -31.456 1.00 81.94 180 VAL A CA 1
ATOM 1455 C C . VAL A 1 180 ? 32.956 10.259 -32.252 1.00 81.94 180 VAL A C 1
ATOM 1457 O O . VAL A 1 180 ? 32.599 9.222 -31.697 1.00 81.94 180 VAL A O 1
ATOM 1460 N N . GLN A 1 181 ? 33.170 10.347 -33.560 1.00 78.56 181 GLN A N 1
ATOM 1461 C CA . GLN A 1 181 ? 33.088 9.198 -34.452 1.00 78.56 181 GLN A CA 1
ATOM 1462 C C . GLN A 1 181 ? 34.365 8.355 -34.362 1.00 78.56 181 GLN A C 1
ATOM 1464 O O . GLN A 1 181 ? 35.458 8.878 -34.125 1.00 78.56 181 GLN A O 1
ATOM 1469 N N . VAL A 1 182 ? 34.234 7.045 -34.569 1.00 71.56 182 VAL A N 1
ATOM 1470 C CA . VAL A 1 182 ? 35.392 6.151 -34.700 1.00 71.56 182 VAL A CA 1
ATOM 1471 C C . VAL A 1 182 ? 36.093 6.481 -36.014 1.00 71.56 182 VAL A C 1
ATOM 1473 O O . VAL A 1 182 ? 35.481 6.407 -37.079 1.00 71.56 182 VAL A O 1
ATOM 1476 N N . SER A 1 183 ? 37.369 6.850 -35.948 1.00 65.25 183 SER A N 1
ATOM 1477 C CA . SER A 1 183 ? 38.158 7.096 -37.154 1.00 65.25 183 SER A CA 1
ATOM 1478 C C . SER A 1 183 ? 38.717 5.785 -37.696 1.00 65.25 183 SER A C 1
ATOM 1480 O O . SER A 1 183 ? 39.283 4.993 -36.945 1.00 65.25 183 SER A O 1
ATOM 1482 N N . SER A 1 184 ? 38.606 5.573 -39.007 1.00 58.75 184 SER A N 1
ATOM 1483 C CA . SER A 1 184 ? 39.267 4.474 -39.722 1.00 58.75 184 SER A CA 1
ATOM 1484 C C . SER A 1 184 ? 40.716 4.791 -40.112 1.00 58.75 184 SER A C 1
ATOM 1486 O O . SER A 1 184 ? 41.392 3.938 -40.683 1.00 58.75 184 SER A O 1
ATOM 1488 N N . ASP A 1 185 ? 41.185 6.014 -39.857 1.00 59.88 185 ASP A N 1
ATOM 1489 C CA . ASP A 1 185 ? 42.491 6.495 -40.302 1.00 59.88 185 ASP A CA 1
ATOM 1490 C C . ASP A 1 185 ? 43.533 6.396 -39.177 1.00 59.88 185 ASP A C 1
ATOM 1492 O O . ASP A 1 185 ? 43.484 7.126 -38.183 1.00 59.88 185 ASP A O 1
ATOM 1496 N N . SER A 1 186 ? 44.483 5.472 -39.337 1.00 57.75 186 SER A N 1
ATOM 1497 C CA . SER A 1 186 ? 45.562 5.189 -38.381 1.00 57.75 186 SER A CA 1
ATOM 1498 C C . SER A 1 186 ? 46.647 6.272 -38.322 1.00 57.75 186 SER A C 1
ATOM 1500 O O . SER A 1 186 ? 47.572 6.158 -37.519 1.00 57.75 186 SER A O 1
ATOM 1502 N N . SER A 1 187 ? 46.571 7.297 -39.177 1.00 58.16 187 SER A N 1
ATOM 1503 C CA . SER A 1 187 ? 47.586 8.351 -39.290 1.00 58.16 187 SER A CA 1
ATOM 1504 C C . SER A 1 187 ? 47.290 9.618 -38.468 1.00 58.16 187 SER A C 1
ATOM 1506 O O . SER A 1 187 ? 48.189 10.439 -38.279 1.00 58.16 187 SER A O 1
ATOM 1508 N N . ALA A 1 188 ? 46.074 9.770 -37.925 1.00 51.44 188 ALA A N 1
ATOM 1509 C CA . ALA A 1 188 ? 45.662 10.936 -37.136 1.00 51.44 188 ALA A CA 1
ATOM 1510 C C . ALA A 1 188 ? 45.516 10.611 -35.631 1.00 51.44 188 ALA A C 1
ATOM 1512 O O . ALA A 1 188 ? 45.056 9.517 -35.284 1.00 51.44 188 ALA A O 1
ATOM 1513 N N . PRO A 1 189 ? 45.843 11.547 -34.710 1.00 56.41 189 PRO A N 1
ATOM 1514 C CA . PRO A 1 189 ? 45.576 11.371 -33.286 1.00 56.41 189 PRO A CA 1
ATOM 1515 C C . PRO A 1 189 ? 44.062 11.331 -33.066 1.00 56.41 189 PRO A C 1
ATOM 1517 O O . PRO A 1 189 ? 43.368 12.342 -33.144 1.00 56.41 189 PRO A O 1
ATOM 1520 N N . THR A 1 190 ? 43.543 10.134 -32.828 1.00 59.19 190 THR A N 1
ATOM 1521 C CA . THR A 1 190 ? 42.111 9.868 -32.697 1.00 59.19 190 THR A CA 1
ATOM 1522 C C . THR A 1 190 ? 41.803 9.437 -31.269 1.00 59.19 190 THR A C 1
ATOM 1524 O O . THR A 1 190 ? 42.542 8.670 -30.654 1.00 59.19 190 THR A O 1
ATOM 1527 N N . LEU A 1 191 ? 40.714 9.973 -30.712 1.00 59.97 191 LEU A N 1
ATOM 1528 C CA . LEU A 1 191 ? 40.254 9.648 -29.354 1.00 59.97 191 LEU A CA 1
ATOM 1529 C C . LEU A 1 191 ? 39.671 8.226 -29.273 1.00 59.97 191 LEU A C 1
ATOM 1531 O O . LEU A 1 191 ? 39.768 7.573 -28.234 1.00 59.97 191 LEU A O 1
ATOM 1535 N N . LEU A 1 192 ? 39.100 7.745 -30.382 1.00 57.38 192 LEU A N 1
ATOM 1536 C CA . LEU A 1 192 ? 38.545 6.404 -30.540 1.00 57.38 192 LEU A CA 1
ATOM 1537 C C . LEU A 1 192 ? 39.078 5.781 -31.838 1.00 57.38 192 LEU A C 1
ATOM 1539 O O . LEU A 1 192 ? 38.754 6.245 -32.932 1.00 57.38 192 LEU A O 1
ATOM 1543 N N . SER A 1 193 ? 39.879 4.724 -31.710 1.00 58.12 193 SER A N 1
ATOM 1544 C CA . SER A 1 193 ? 40.387 3.914 -32.830 1.00 58.12 193 SER A CA 1
ATOM 1545 C C . SER A 1 193 ? 39.550 2.653 -33.089 1.00 58.12 193 SER A C 1
ATOM 1547 O O . SER A 1 193 ? 39.797 1.916 -34.039 1.00 58.12 193 SER A O 1
ATOM 1549 N N . GLN A 1 194 ? 38.558 2.388 -32.237 1.00 60.81 194 GLN A N 1
ATOM 1550 C CA . GLN A 1 194 ? 37.598 1.294 -32.358 1.00 60.81 194 GLN A CA 1
ATOM 1551 C C . GLN A 1 194 ? 36.284 1.674 -31.665 1.00 60.81 194 GLN A C 1
ATOM 1553 O O . GLN A 1 194 ? 36.225 2.645 -30.912 1.00 60.81 194 GLN A O 1
ATOM 1558 N N . THR A 1 195 ? 35.221 0.901 -31.902 1.00 58.62 195 THR A N 1
ATOM 1559 C CA . THR A 1 195 ? 33.957 1.054 -31.167 1.00 58.62 195 THR A CA 1
ATOM 1560 C C . THR A 1 195 ? 34.205 0.966 -29.666 1.00 58.62 195 THR A C 1
ATOM 1562 O O . THR A 1 195 ? 34.936 0.078 -29.223 1.00 58.62 195 THR A O 1
ATOM 1565 N N . ILE A 1 196 ? 33.530 1.808 -28.884 1.00 61.31 196 ILE A N 1
ATOM 1566 C CA . ILE A 1 196 ? 33.691 1.880 -27.422 1.00 61.31 196 ILE A CA 1
ATOM 1567 C C . ILE A 1 196 ? 33.488 0.501 -26.767 1.00 61.31 196 ILE A C 1
ATOM 1569 O O . ILE A 1 196 ? 34.197 0.155 -25.832 1.00 61.31 196 ILE A O 1
ATOM 1573 N N . GLN A 1 197 ? 32.615 -0.339 -27.335 1.00 57.38 197 GLN A N 1
ATOM 1574 C CA . GLN A 1 197 ? 32.379 -1.729 -26.912 1.00 57.38 197 GLN A CA 1
ATOM 1575 C C . GLN A 1 197 ? 33.637 -2.617 -26.880 1.00 57.38 197 GLN A C 1
ATOM 1577 O O . GLN A 1 197 ? 33.689 -3.574 -26.117 1.00 57.38 197 GLN A O 1
ATOM 1582 N N . LYS A 1 198 ? 34.639 -2.330 -27.718 1.00 58.78 198 LYS A N 1
ATOM 1583 C CA . LYS A 1 198 ? 35.905 -3.079 -27.802 1.00 58.78 198 LYS A CA 1
ATOM 1584 C C . LYS A 1 198 ? 37.075 -2.328 -27.163 1.00 58.78 198 LYS A C 1
ATOM 1586 O O . LYS A 1 198 ? 38.192 -2.844 -27.120 1.00 58.78 198 LYS A O 1
ATOM 1591 N N . GLN A 1 199 ? 36.845 -1.102 -26.693 1.00 62.03 199 GLN A N 1
ATOM 1592 C CA . GLN A 1 199 ? 37.889 -0.239 -26.163 1.00 62.03 199 GLN A CA 1
ATOM 1593 C C . GLN A 1 199 ? 38.023 -0.414 -24.648 1.00 62.03 199 GLN A C 1
ATOM 1595 O O . GLN A 1 199 ? 37.257 0.137 -23.870 1.00 62.03 199 GLN A O 1
ATOM 1600 N N . ASN A 1 200 ? 39.055 -1.149 -24.228 1.00 53.78 200 ASN A N 1
ATOM 1601 C CA . ASN A 1 200 ? 39.311 -1.445 -22.812 1.00 53.78 200 ASN A CA 1
ATOM 1602 C C . ASN A 1 200 ? 39.920 -0.266 -22.027 1.00 53.78 200 ASN A C 1
ATOM 1604 O O . ASN A 1 200 ? 40.091 -0.352 -20.813 1.00 53.78 200 ASN A O 1
ATOM 1608 N N . THR A 1 201 ? 40.336 0.815 -22.697 1.00 57.12 201 THR A N 1
ATOM 1609 C CA . THR A 1 201 ? 40.968 1.970 -22.040 1.00 57.12 201 THR A CA 1
ATOM 1610 C C . THR A 1 201 ? 40.783 3.242 -22.869 1.00 57.12 201 THR A C 1
ATOM 1612 O O . THR A 1 201 ? 41.087 3.265 -24.064 1.00 57.12 201 THR A O 1
ATOM 1615 N N . LEU A 1 202 ? 40.323 4.319 -22.229 1.00 57.94 202 LEU A N 1
ATOM 1616 C CA . LEU A 1 202 ? 40.299 5.671 -22.792 1.00 57.94 202 LEU A CA 1
ATOM 1617 C C . LEU A 1 202 ? 41.508 6.436 -22.246 1.00 57.94 202 LEU A C 1
ATOM 1619 O O . LEU A 1 202 ? 41.655 6.580 -21.034 1.00 57.94 202 LEU A O 1
ATOM 1623 N N . LYS A 1 203 ? 42.402 6.897 -23.126 1.00 54.00 203 LYS A N 1
ATOM 1624 C CA . LYS A 1 203 ? 43.563 7.710 -22.739 1.00 54.00 203 LYS A CA 1
ATOM 1625 C C . LYS A 1 203 ? 43.286 9.171 -23.070 1.00 54.00 203 LYS A C 1
ATOM 1627 O O . LYS A 1 203 ? 43.217 9.533 -24.240 1.00 54.00 203 LYS A O 1
ATOM 1632 N N . PHE A 1 204 ? 43.178 10.007 -22.043 1.00 53.66 204 PHE A N 1
ATOM 1633 C CA . PHE A 1 204 ? 43.076 11.455 -22.195 1.00 53.66 204 PHE A CA 1
ATOM 1634 C C . PHE A 1 204 ? 44.457 12.086 -22.021 1.00 53.66 204 PHE A C 1
ATOM 1636 O O . PHE A 1 204 ? 45.134 11.823 -21.030 1.00 53.66 204 PHE A O 1
ATOM 1643 N N . HIS A 1 205 ? 44.867 12.931 -22.966 1.00 50.41 205 HIS A N 1
ATOM 1644 C CA . HIS A 1 205 ? 45.962 13.874 -22.749 1.00 50.41 205 HIS A CA 1
ATOM 1645 C C . HIS A 1 205 ? 45.328 15.218 -22.412 1.00 50.4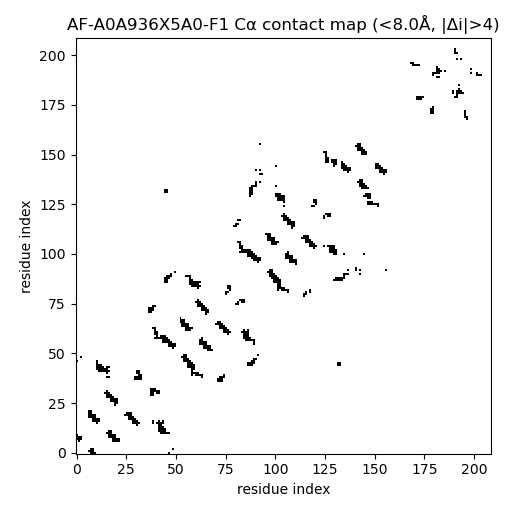1 205 HIS A C 1
ATOM 1647 O O . HIS A 1 205 ? 44.884 15.943 -23.299 1.00 50.41 205 HIS A O 1
ATOM 1653 N N . ILE A 1 206 ? 45.219 15.517 -21.119 1.00 42.09 206 ILE A N 1
ATOM 1654 C CA . ILE A 1 206 ? 44.793 16.840 -20.667 1.00 42.09 206 ILE A CA 1
ATOM 1655 C C . ILE A 1 206 ? 46.026 17.738 -20.747 1.00 42.09 206 ILE A C 1
ATOM 1657 O O . ILE A 1 206 ? 46.931 17.625 -19.924 1.00 42.09 206 ILE A O 1
ATOM 1661 N N . VAL A 1 207 ? 46.073 18.605 -21.756 1.00 42.34 207 VAL A N 1
ATOM 1662 C CA . VAL A 1 207 ? 47.016 19.725 -21.772 1.00 42.34 207 VAL A CA 1
ATOM 1663 C C . VAL A 1 207 ? 46.330 20.874 -21.046 1.00 42.34 207 VAL A C 1
ATOM 1665 O O . VAL A 1 207 ? 45.372 21.451 -21.556 1.00 42.34 207 VAL A O 1
ATOM 1668 N N . ILE A 1 208 ? 46.777 21.145 -19.823 1.00 39.16 208 ILE A N 1
ATOM 1669 C CA . ILE A 1 208 ? 46.391 22.349 -19.087 1.00 39.16 208 ILE A CA 1
ATOM 1670 C C . ILE A 1 208 ? 47.281 23.472 -19.629 1.00 39.16 208 ILE A C 1
ATOM 1672 O O . ILE A 1 208 ? 48.505 23.350 -19.566 1.00 39.16 208 ILE A O 1
ATOM 1676 N N . LEU A 1 209 ? 46.666 24.495 -20.226 1.00 44.28 209 LEU A N 1
ATOM 1677 C CA . LEU A 1 209 ? 47.328 25.748 -20.604 1.00 44.28 209 LEU A CA 1
ATOM 1678 C C . LEU A 1 209 ? 47.455 26.672 -19.392 1.00 44.28 209 LEU A C 1
ATOM 1680 O O . LEU A 1 209 ? 46.497 26.696 -18.585 1.00 44.28 209 LEU A O 1
#

Sequence (209 aa):
MEDPLHRIWIGTESGGLNLFNKYTKSFTRFTHKAKENSISNNNVSGLYYDKSGVLWIGTMSGLNSLDTRTLKFSNYTIKDGLPNNAIYGIVEDENEQLWISTNRGLSKMHLKDHSFTNYDVSDGLQSYEFKDQSYFKSSTGDLYFGGIEGFNVFKPENIKEDNFQPPLVFTSFQVFNKEVQVSSDSSAPTLLSQTIQKQNTLKFHIVIL

Secondary structure (DSSP, 8-state):
-B-TTS-EEEEETTTEEEEEETTTTEEEEE---TTSS--S-S-EEEEEE-TTSEEEEEETTEEEEEETTTTEEEEE-TTTT-S-S-EEEEEE-TTS-EEEEEBTEEEEEETTTTEEEEE-GGGT-S-S-EEEEEEEE-TTS-EEEEETTEEEEE-GGGPPP----PPP-----EETTEE-PPP--TTS--S-SS-GGG-S---------

pLDDT: mean 88.92, std 14.16, range [39.16, 98.56]

Solvent-accessible surface area (backbone atoms only — not comparable to full-atom values): 12302 Å² total; per-residue (Å²): 92,73,49,99,85,74,41,37,44,43,64,26,79,76,62,7,41,31,41,41,40,86,86,80,74,44,73,51,73,48,50,52,43,100,90,52,80,42,49,71,36,24,36,33,50,29,71,39,76,51,96,88,52,36,38,37,36,22,8,67,50,13,45,30,40,28,39,71,87,78,71,47,47,49,78,44,31,54,92,63,52,42,76,42,28,37,30,18,31,59,45,71,51,96,83,66,30,40,40,33,36,14,61,43,16,41,34,40,36,40,72,91,81,62,44,57,50,74,44,37,49,92,75,67,42,58,43,40,38,47,37,70,73,34,56,49,73,48,97,85,56,38,38,36,44,29,37,85,68,48,60,42,75,49,46,77,90,74,64,76,84,82,82,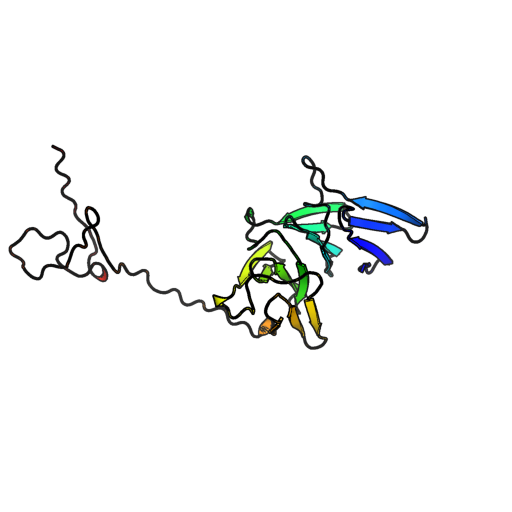79,76,76,79,91,70,69,87,79,52,66,61,94,90,38,78,61,70,65,48,90,58,91,88,56,100,62,94,31,79,51,59,64,81,76,51,93,71,84,84,82,83,84,81,83,129

Radius of gyration: 25.5 Å; Cα contacts (8 Å, |Δi|>4): 448; chains: 1; bounding box: 67×44×67 Å

Mean predicted aligned error: 8.63 Å

Nearest PDB structures (foldseek):
  4a2m-assembly1_A  TM=8.864E-01  e=8.538E-16  Bacteroides thetaiotaomicron VPI-5482
  4a2m-assembly1_B  TM=8.733E-01  e=1.172E-15  Bacteroides thetaiotaomicron VPI-5482
  4a2m-assembly2_C  TM=8.843E-01  e=2.326E-15  Bacteroides thetaiotaomicron VPI-5482
  4a2m-assembly2_D  TM=8.673E-01  e=1.986E-15  Bacteroides thetaiotaomicron VPI-5482
  4a2l-assembly3_F  TM=8.131E-01  e=3.193E-15  Bacteroides thetaiotaomicron VPI-5482

Foldseek 3Di:
DADPVRWDWDQDAQQAIWIADPVVRDIDGFADDPPDQGDQHSHWQEWDQDPVQWIWTQGQAFIWIANPVVRGIDTDAVVQPDPHNHWAYWDAFPVRWIWTQGLAAIWIADPVVRHIDGDHVVNPFQHGAFHHPQWDADPVRWIWTHGDRGIDIDHPVPDDDDPDDDDDADPFDDDPNHTFDQDCDPPDPGQHVDGPRPDPDGDDDDDDD